Protein AF-0000000076863601 (afdb_homodimer)

Foldseek 3Di:
DPPLLAQAEDPVLLVLLCCCPVVVFFFKWKWDQPPVLRHIDTDDTHGNPDDLVNVLVSADQAAKMKMKGKDWDWDQDPVGTDIDIAIEIETEAAPNHDPVRVVSCVRRVVVSVVSNPRHDYYAYDHDSVRRDPVNVVVVVD/DPPLLAQAEDPVLLVLLCCCPVVVFFFKWKWDQDPVLRHIDTDDTHGNPDDLVNVLVSADQAAKMKMKGKDWDWDQDPVGTDIDIAIEIETEAAPNHDPVRVVSCVRRVVVSVVSNPRHDYYAYDHDSVRRDPVNVVVVVD

Structure (mmCIF, N/CA/C/O backbone):
data_AF-0000000076863601-model_v1
#
loop_
_entity.id
_entity.type
_entity.pdbx_description
1 polymer 'ADF-H domain-containing protein'
#
loop_
_atom_site.group_PDB
_atom_site.id
_atom_site.type_symbol
_atom_site.label_atom_id
_atom_site.label_alt_id
_atom_site.label_comp_id
_atom_site.label_asym_id
_atom_site.label_entity_id
_atom_site.label_seq_id
_atom_site.pdbx_PDB_ins_code
_atom_site.Cartn_x
_atom_site.Cartn_y
_atom_site.Cartn_z
_atom_site.occupancy
_atom_site.B_iso_or_equiv
_atom_site.auth_seq_id
_atom_site.auth_comp_id
_atom_site.auth_asym_id
_atom_site.auth_atom_id
_atom_site.pdbx_PDB_model_num
ATOM 1 N N . ALA A 1 1 ? 15.211 19.672 -13.047 1 25.16 1 ALA A N 1
ATOM 2 C CA . ALA A 1 1 ? 14.508 18.406 -13.281 1 25.16 1 ALA A CA 1
ATOM 3 C C . ALA A 1 1 ? 14.453 17.562 -12.016 1 25.16 1 ALA A C 1
ATOM 5 O O . ALA A 1 1 ? 15.492 17.281 -11.406 1 25.16 1 ALA A O 1
ATOM 6 N N . ASN A 1 2 ? 13.656 17.734 -10.953 1 30.66 2 ASN A N 1
ATOM 7 C CA . ASN A 1 2 ? 13.508 17.125 -9.633 1 30.66 2 ASN A CA 1
ATOM 8 C C . ASN A 1 2 ? 13.672 15.609 -9.68 1 30.66 2 ASN 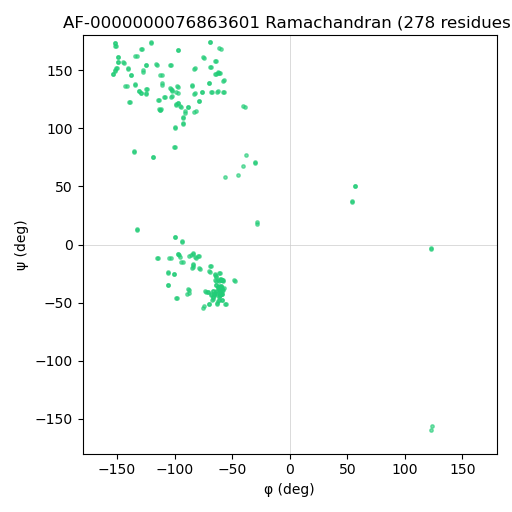A C 1
ATOM 10 O O . ASN A 1 2 ? 12.836 14.914 -10.266 1 30.66 2 ASN A O 1
ATOM 14 N N . SER A 1 3 ? 14.797 15.148 -9.961 1 35.97 3 SER A N 1
ATOM 15 C CA . SER A 1 3 ? 15.203 13.766 -10.219 1 35.97 3 SER A CA 1
ATOM 16 C C . SER A 1 3 ? 14.609 12.812 -9.188 1 35.97 3 SER A C 1
ATOM 18 O O . SER A 1 3 ? 14.891 12.922 -7.996 1 35.97 3 SER A O 1
ATOM 20 N N . VAL A 1 4 ? 13.469 12.68 -9.016 1 41.81 4 VAL A N 1
ATOM 21 C CA . VAL A 1 4 ? 12.898 11.648 -8.156 1 41.81 4 VAL A CA 1
ATOM 22 C C . VAL A 1 4 ? 13.805 10.414 -8.156 1 41.81 4 VAL A C 1
ATOM 24 O O . VAL A 1 4 ? 14.062 9.836 -9.219 1 41.81 4 VAL A O 1
ATOM 27 N N . SER A 1 5 ? 14.914 10.438 -7.59 1 51.5 5 SER A N 1
ATOM 28 C CA . SER A 1 5 ? 15.859 9.344 -7.355 1 51.5 5 SER A CA 1
ATOM 29 C C . SER A 1 5 ? 15.141 8.008 -7.246 1 51.5 5 SER A C 1
ATOM 31 O O . SER A 1 5 ? 14.852 7.539 -6.141 1 51.5 5 SER A O 1
ATOM 33 N N . GLY A 1 6 ? 13.875 7.91 -7.758 1 64.62 6 GLY A N 1
ATOM 34 C CA . GLY A 1 6 ? 13.086 6.715 -7.531 1 64.62 6 GLY A CA 1
ATOM 35 C C . GLY A 1 6 ? 13.703 5.465 -8.125 1 64.62 6 GLY A C 1
ATOM 36 O O . GLY A 1 6 ? 14.539 5.547 -9.023 1 64.62 6 GLY A O 1
ATOM 37 N N . VAL A 1 7 ? 13.812 4.332 -7.406 1 83.69 7 VAL A N 1
ATOM 38 C CA . VAL A 1 7 ? 14.211 2.996 -7.832 1 83.69 7 VAL A CA 1
ATOM 39 C C . VAL A 1 7 ? 13.594 2.672 -9.188 1 83.69 7 VAL A C 1
ATOM 41 O O . VAL A 1 7 ? 12.383 2.846 -9.375 1 83.69 7 VAL A O 1
ATOM 44 N N . ALA A 1 8 ? 14.445 2.418 -10.203 1 92.06 8 ALA A N 1
ATOM 45 C CA . ALA A 1 8 ? 13.961 2.068 -11.539 1 92.06 8 ALA A CA 1
ATOM 46 C C . ALA A 1 8 ? 13.227 0.729 -11.523 1 92.06 8 ALA A C 1
ATOM 48 O O . ALA A 1 8 ? 13.43 -0.084 -10.617 1 92.06 8 ALA A O 1
ATOM 49 N N . VAL A 1 9 ? 12.414 0.546 -12.484 1 95.94 9 VAL A N 1
ATOM 50 C CA . VAL A 1 9 ? 11.703 -0.718 -12.672 1 95.94 9 VAL A CA 1
ATOM 51 C C . VAL A 1 9 ? 12.203 -1.407 -13.938 1 95.94 9 VAL A C 1
ATOM 53 O O . VAL A 1 9 ? 12.086 -0.859 -15.039 1 95.94 9 VAL A O 1
ATOM 56 N N . ASN A 1 10 ? 12.789 -2.527 -13.766 1 96.81 10 ASN A N 1
ATOM 57 C CA . ASN A 1 10 ? 13.25 -3.307 -14.906 1 96.81 10 ASN A CA 1
ATOM 58 C C . ASN A 1 10 ? 12.102 -3.623 -15.867 1 96.81 10 ASN A C 1
ATOM 60 O O . ASN A 1 10 ? 11 -3.963 -15.43 1 96.81 10 ASN A O 1
ATOM 64 N N . GLU A 1 11 ? 12.359 -3.584 -17.109 1 96.81 11 GLU A N 1
ATOM 65 C CA . GLU A 1 11 ? 11.336 -3.803 -18.125 1 96.81 11 GLU A CA 1
ATOM 66 C C . GLU A 1 11 ? 10.719 -5.191 -18 1 96.81 11 GLU A C 1
ATOM 68 O O . GLU A 1 11 ? 9.547 -5.387 -18.344 1 96.81 11 GLU A O 1
ATOM 73 N N . GLU A 1 12 ? 11.461 -6.148 -17.531 1 97.94 12 GLU A N 1
ATOM 74 C CA . GLU A 1 12 ? 10.969 -7.512 -17.375 1 97.94 12 GLU A CA 1
ATOM 75 C C . GLU A 1 12 ? 9.805 -7.57 -16.391 1 97.94 12 GLU A C 1
ATOM 77 O O . GLU A 1 12 ? 8.969 -8.469 -16.453 1 97.94 12 GLU A O 1
ATOM 82 N N . CYS A 1 13 ? 9.867 -6.652 -15.438 1 98.25 13 CYS A N 1
ATOM 83 C CA . CYS A 1 13 ? 8.773 -6.613 -14.469 1 98.25 13 CYS A CA 1
ATOM 84 C C . CYS A 1 13 ? 7.441 -6.336 -15.148 1 98.25 13 CYS A C 1
ATOM 86 O O . CYS A 1 13 ? 6.445 -7.004 -14.875 1 98.25 13 CYS A O 1
ATOM 88 N N . VAL A 1 14 ? 7.449 -5.398 -16.062 1 97.88 14 VAL A N 1
ATOM 89 C CA . VAL A 1 14 ? 6.242 -5 -16.781 1 97.88 14 VAL A CA 1
ATOM 90 C C . VAL A 1 14 ? 5.824 -6.109 -17.75 1 97.88 14 VAL A C 1
ATOM 92 O O . VAL A 1 14 ? 4.641 -6.434 -17.859 1 97.88 14 VAL A O 1
ATOM 95 N N . LYS A 1 15 ? 6.789 -6.652 -18.359 1 98 15 LYS A N 1
ATOM 96 C CA . LYS A 1 15 ? 6.512 -7.734 -19.297 1 98 15 LYS A CA 1
ATOM 97 C C . LYS A 1 15 ? 5.867 -8.922 -18.594 1 98 15 LYS A C 1
ATOM 99 O O . LYS A 1 15 ? 4.855 -9.453 -19.062 1 98 15 LYS A O 1
ATOM 104 N N . ALA A 1 16 ? 6.449 -9.32 -17.484 1 98.31 16 ALA A N 1
ATOM 105 C CA . ALA A 1 16 ? 5.914 -10.453 -16.734 1 98.31 16 ALA A CA 1
ATOM 106 C C . ALA A 1 16 ? 4.492 -10.172 -16.25 1 98.31 16 ALA A C 1
ATOM 108 O O . ALA A 1 16 ? 3.639 -11.062 -16.281 1 98.31 16 ALA A O 1
ATOM 109 N N . PHE A 1 17 ? 4.27 -8.992 -15.914 1 98.38 17 PHE A N 1
ATOM 110 C CA . PHE A 1 17 ? 2.936 -8.609 -15.469 1 98.38 17 PHE A CA 1
ATOM 111 C C . PHE A 1 17 ? 1.938 -8.672 -16.625 1 98.38 17 PHE A C 1
ATOM 113 O O . PHE A 1 17 ? 0.819 -9.164 -16.453 1 98.38 17 PHE A O 1
ATOM 120 N N . GLN A 1 18 ? 2.314 -8.219 -17.734 1 97.88 18 GLN A N 1
ATOM 121 C CA . GLN A 1 18 ? 1.437 -8.273 -18.906 1 97.88 18 GLN A CA 1
ATOM 122 C C . GLN A 1 18 ? 1.142 -9.719 -19.312 1 97.88 18 GLN A C 1
ATOM 124 O O . GLN A 1 18 ? 0.016 -10.047 -19.688 1 97.88 18 GLN A O 1
ATOM 129 N N . GLU A 1 19 ? 2.148 -10.516 -19.219 1 97.88 19 GLU A N 1
ATOM 130 C CA . GLU A 1 19 ? 1.955 -11.93 -19.516 1 97.88 19 GLU A CA 1
ATOM 131 C C . GLU A 1 19 ? 0.953 -12.562 -18.547 1 97.88 19 GLU A C 1
ATOM 133 O O . GLU A 1 19 ? 0.168 -13.43 -18.938 1 97.88 19 GLU A O 1
ATOM 138 N N . LEU A 1 20 ? 0.971 -12.148 -17.312 1 97.88 20 LEU A N 1
ATOM 139 C CA . LEU A 1 20 ? 0.008 -12.617 -16.328 1 97.88 20 LEU A CA 1
ATOM 140 C C . LEU A 1 20 ? -1.385 -12.07 -16.625 1 97.88 20 LEU A C 1
ATOM 142 O O . LEU A 1 20 ? -2.355 -12.828 -16.672 1 97.88 20 LEU A O 1
ATOM 146 N N . ARG A 1 21 ? -1.501 -10.828 -16.797 1 95.62 21 ARG A N 1
ATOM 147 C CA . ARG A 1 21 ? -2.77 -10.117 -16.891 1 95.62 21 ARG A CA 1
ATOM 148 C C . ARG A 1 21 ? -3.432 -10.375 -18.25 1 95.62 21 ARG A C 1
ATOM 150 O O . ARG A 1 21 ? -4.594 -10.773 -18.312 1 95.62 21 ARG A O 1
ATOM 157 N N . ALA A 1 22 ? -2.705 -10.141 -19.375 1 93.31 22 ALA A N 1
ATOM 158 C CA . ALA A 1 22 ? -3.283 -10.164 -20.703 1 93.31 22 ALA A CA 1
ATOM 159 C C . ALA A 1 22 ? -3.238 -11.57 -21.297 1 93.31 22 ALA A C 1
ATOM 161 O O . ALA A 1 22 ? -4.227 -12.047 -21.859 1 93.31 22 ALA A O 1
ATOM 162 N N . ASP A 1 23 ? -2.092 -12.234 -21.094 1 94.5 23 ASP A N 1
ATOM 163 C CA . ASP A 1 23 ? -1.893 -13.516 -21.75 1 94.5 23 ASP A CA 1
ATOM 164 C C . ASP A 1 23 ? -2.324 -14.672 -20.859 1 94.5 23 ASP A C 1
ATOM 166 O O . ASP A 1 23 ? -2.408 -15.82 -21.297 1 94.5 23 ASP A O 1
ATOM 170 N N . ARG A 1 24 ? -2.492 -14.414 -19.656 1 94.69 24 ARG A N 1
ATOM 171 C CA . ARG A 1 24 ? -2.875 -15.438 -18.688 1 94.69 24 ARG A CA 1
ATOM 172 C C . ARG A 1 24 ? -1.883 -16.594 -18.688 1 94.69 24 ARG A C 1
ATOM 174 O O . ARG A 1 24 ? -2.279 -17.75 -18.766 1 94.69 24 ARG A O 1
ATOM 181 N N . LYS A 1 25 ? -0.62 -16.188 -18.578 1 96.25 25 LYS A N 1
ATOM 182 C CA . LYS A 1 25 ? 0.453 -17.188 -18.641 1 96.25 25 LYS A CA 1
ATOM 183 C C . LYS A 1 25 ? 0.958 -17.531 -17.234 1 96.25 25 LYS A C 1
ATOM 185 O O . LYS A 1 25 ? 1.576 -18.578 -17.047 1 96.25 25 LYS A O 1
ATOM 190 N N . HIS A 1 26 ? 0.799 -16.656 -16.359 1 98 26 HIS A N 1
ATOM 191 C CA . HIS A 1 26 ? 1.348 -16.812 -15.008 1 98 26 HIS A CA 1
ATOM 192 C C . HIS A 1 26 ? 0.272 -16.609 -13.945 1 98 26 HIS A C 1
ATOM 194 O O . HIS A 1 26 ? -0.68 -15.852 -14.156 1 98 26 HIS A O 1
ATOM 200 N N . ARG A 1 27 ? 0.437 -17.297 -12.867 1 98.12 27 ARG A N 1
ATOM 201 C CA . ARG A 1 27 ? -0.466 -17.141 -11.727 1 98.12 27 ARG A CA 1
ATOM 202 C C . ARG A 1 27 ? -0.002 -16.016 -10.812 1 98.12 27 ARG A C 1
ATOM 204 O O . ARG A 1 27 ? -0.823 -15.289 -10.242 1 98.12 27 ARG A O 1
ATOM 211 N N . PHE A 1 28 ? 1.272 -15.945 -10.656 1 98.75 28 PHE A N 1
ATOM 212 C CA . PHE A 1 28 ? 1.823 -14.867 -9.836 1 98.75 28 PHE A CA 1
ATOM 213 C C . PHE A 1 28 ? 3.209 -14.469 -10.328 1 98.75 28 PHE A C 1
ATOM 215 O O . PHE A 1 28 ? 3.842 -15.203 -11.086 1 98.75 28 PHE A O 1
ATOM 222 N N . VAL A 1 29 ? 3.604 -13.297 -10.016 1 98.81 29 VAL A N 1
ATOM 223 C CA . VAL A 1 29 ? 4.961 -12.789 -10.203 1 98.81 29 VAL A CA 1
ATOM 224 C C . VAL A 1 29 ? 5.461 -12.18 -8.891 1 98.81 29 VAL A C 1
ATOM 226 O O . VAL A 1 29 ? 4.754 -11.398 -8.25 1 98.81 29 VAL A O 1
ATOM 229 N N . VAL A 1 30 ? 6.625 -12.57 -8.492 1 98.81 30 VAL A N 1
ATOM 230 C CA . VAL A 1 30 ? 7.289 -11.984 -7.34 1 98.81 30 VAL A CA 1
ATOM 231 C C . VAL A 1 30 ? 8.391 -11.031 -7.805 1 98.81 30 VAL A C 1
ATOM 233 O O . VAL A 1 30 ? 9.141 -11.352 -8.734 1 98.81 30 VAL A O 1
ATOM 236 N N . TYR A 1 31 ? 8.422 -9.875 -7.195 1 98.69 31 TYR A N 1
ATOM 237 C CA . TYR A 1 31 ? 9.445 -8.883 -7.5 1 98.69 31 TYR A CA 1
ATOM 238 C C . TYR A 1 31 ? 10.336 -8.625 -6.293 1 98.69 31 TYR A C 1
ATOM 240 O O . TYR A 1 31 ? 9.906 -8.773 -5.148 1 98.69 31 TYR A O 1
ATOM 248 N N . LYS A 1 32 ? 11.57 -8.164 -6.574 1 98.19 32 LYS A N 1
ATOM 249 C CA . LYS A 1 32 ? 12.508 -7.785 -5.523 1 98.19 32 LYS A CA 1
ATOM 250 C C . LYS A 1 32 ? 13.43 -6.66 -5.984 1 98.19 32 LYS A C 1
ATOM 252 O O . LYS A 1 32 ? 13.508 -6.367 -7.18 1 98.19 32 LYS A O 1
ATOM 257 N N . MET A 1 33 ? 14 -6.051 -4.996 1 96.38 33 MET A N 1
ATOM 258 C CA . MET A 1 33 ? 15.102 -5.145 -5.305 1 96.38 33 MET A CA 1
ATOM 259 C C . MET A 1 33 ? 16.328 -5.922 -5.758 1 96.38 33 MET A C 1
ATOM 261 O O . MET A 1 33 ? 16.656 -6.965 -5.188 1 96.38 33 MET A O 1
ATOM 265 N N . ASP A 1 34 ? 17 -5.379 -6.777 1 95.31 34 ASP A N 1
ATOM 266 C CA . ASP A 1 34 ? 18.234 -6.043 -7.18 1 95.31 34 ASP A CA 1
ATOM 267 C C . ASP A 1 34 ? 19.312 -5.887 -6.113 1 95.31 34 ASP A C 1
ATOM 269 O O . ASP A 1 34 ? 19.125 -5.156 -5.137 1 95.31 34 ASP A O 1
ATOM 273 N N . ASP A 1 35 ? 20.375 -6.488 -6.281 1 90.81 35 ASP A N 1
ATOM 274 C CA . ASP A 1 35 ? 21.406 -6.582 -5.254 1 90.81 35 ASP A CA 1
ATOM 275 C C . ASP A 1 35 ? 22 -5.207 -4.941 1 90.81 35 ASP A C 1
ATOM 277 O O . ASP A 1 35 ? 22.422 -4.945 -3.811 1 90.81 35 ASP A O 1
ATOM 281 N N . ASP A 1 36 ? 21.953 -4.281 -5.891 1 89.06 36 ASP A N 1
ATOM 282 C CA . ASP A 1 36 ? 22.547 -2.957 -5.699 1 89.06 36 ASP A CA 1
ATOM 283 C C . ASP A 1 36 ? 21.484 -1.933 -5.32 1 89.06 36 ASP A C 1
ATOM 285 O O . ASP A 1 36 ? 21.766 -0.735 -5.242 1 89.06 36 ASP A O 1
ATOM 289 N N . ALA A 1 37 ? 20.234 -2.475 -5.102 1 87.12 37 ALA A N 1
ATOM 290 C CA . ALA A 1 37 ? 19.109 -1.63 -4.711 1 87.12 37 ALA A CA 1
ATOM 291 C C . ALA A 1 37 ? 18.922 -0.484 -5.699 1 87.12 37 ALA A C 1
ATOM 293 O O . ALA A 1 37 ? 18.594 0.636 -5.301 1 87.12 37 ALA A O 1
ATOM 294 N N . GLN A 1 38 ? 19.141 -0.763 -6.953 1 89.81 38 GLN A N 1
ATOM 295 C CA . GLN A 1 38 ? 19.016 0.266 -7.98 1 89.81 38 GLN A CA 1
ATOM 296 C C . GLN A 1 38 ? 17.75 0.084 -8.797 1 89.81 38 GLN A C 1
ATOM 298 O O . GLN A 1 38 ? 17.234 1.042 -9.383 1 89.81 38 GLN A O 1
ATOM 303 N N . GLN A 1 39 ? 17.312 -1.136 -8.797 1 95.62 39 GLN A N 1
ATOM 304 C CA . GLN A 1 39 ? 16.141 -1.397 -9.617 1 95.62 39 GLN A CA 1
ATOM 305 C C . GLN A 1 39 ? 15.305 -2.535 -9.039 1 95.62 39 GLN A C 1
ATOM 307 O O . GLN A 1 39 ? 15.836 -3.432 -8.383 1 95.62 39 GLN A O 1
ATOM 312 N N . VAL A 1 40 ? 13.992 -2.49 -9.32 1 97.5 40 VAL A N 1
ATOM 313 C CA . VAL A 1 40 ? 13.102 -3.617 -9.062 1 97.5 40 VAL A CA 1
ATOM 314 C C . VAL A 1 40 ? 13.195 -4.621 -10.211 1 97.5 40 VAL A C 1
ATOM 316 O O . VAL A 1 40 ? 13.109 -4.246 -11.383 1 97.5 40 VAL A O 1
ATOM 319 N N . VAL A 1 41 ? 13.383 -5.871 -9.875 1 98.25 41 VAL A N 1
ATOM 320 C CA . VAL A 1 41 ? 13.508 -6.93 -10.867 1 98.25 41 VAL A CA 1
ATOM 321 C C . VAL A 1 41 ? 12.555 -8.07 -10.531 1 98.25 41 VAL A C 1
ATOM 323 O O . VAL A 1 41 ? 12.008 -8.125 -9.43 1 98.25 41 VAL A O 1
ATOM 326 N N . VAL A 1 42 ? 12.391 -9 -11.516 1 98.62 42 VAL A N 1
ATOM 327 C CA . VAL A 1 42 ? 11.594 -10.195 -11.273 1 98.62 42 VAL A CA 1
ATOM 328 C C . VAL A 1 42 ? 12.391 -11.18 -10.422 1 98.62 42 VAL A C 1
ATOM 330 O O . VAL A 1 42 ? 13.562 -11.438 -10.688 1 98.62 42 VAL A O 1
ATOM 333 N N . ASP A 1 43 ? 11.797 -11.664 -9.422 1 98.56 43 ASP A N 1
ATOM 334 C CA . ASP A 1 43 ? 12.422 -12.656 -8.547 1 98.56 43 ASP A CA 1
ATOM 335 C C . ASP A 1 43 ? 11.969 -14.07 -8.914 1 98.56 43 ASP A C 1
ATOM 337 O O . ASP A 1 43 ? 12.789 -14.984 -8.984 1 98.56 43 ASP A O 1
ATOM 341 N N . LYS A 1 44 ? 10.641 -14.203 -9.109 1 98.5 44 LYS A N 1
ATOM 342 C CA . LYS A 1 44 ? 10.047 -15.508 -9.406 1 98.5 44 LYS A CA 1
ATOM 343 C C . LYS A 1 44 ? 8.75 -15.344 -10.203 1 98.5 44 LYS A C 1
ATOM 345 O O . LYS A 1 44 ? 8.016 -14.375 -10.008 1 98.5 44 LYS A O 1
ATOM 350 N N . VAL A 1 45 ? 8.484 -16.25 -11.039 1 98.62 45 VAL A N 1
ATOM 351 C CA . VAL A 1 45 ? 7.227 -16.312 -11.781 1 98.62 45 VAL A CA 1
ATOM 352 C C . VAL A 1 45 ? 6.559 -17.672 -11.562 1 98.62 45 VAL A C 1
ATOM 354 O O . VAL A 1 45 ? 7.215 -18.719 -11.648 1 98.62 45 VAL A O 1
ATOM 357 N N . GLY A 1 46 ? 5.344 -17.656 -11.219 1 98.44 46 GLY A N 1
ATOM 358 C CA . GLY A 1 46 ? 4.578 -18.891 -11.07 1 98.44 46 GLY A CA 1
ATOM 359 C C . GLY A 1 46 ? 3.752 -19.219 -12.297 1 98.44 46 GLY A C 1
ATOM 360 O O . GLY A 1 46 ? 3.027 -18.375 -12.82 1 98.44 46 GLY A O 1
ATOM 361 N N . ALA A 1 47 ? 3.877 -20.438 -12.75 1 96.69 47 ALA A N 1
ATOM 362 C CA . ALA A 1 47 ? 3.059 -20.906 -13.867 1 96.69 47 ALA A CA 1
ATOM 363 C C . ALA A 1 47 ? 1.573 -20.828 -13.531 1 96.69 47 ALA A C 1
ATOM 365 O O . ALA A 1 47 ? 1.206 -20.594 -12.375 1 96.69 47 ALA A O 1
ATOM 366 N N . LEU A 1 48 ? 0.742 -20.984 -14.484 1 95.12 48 LEU A N 1
ATOM 367 C CA . LEU A 1 48 ? -0.701 -20.844 -14.32 1 95.12 48 LEU A CA 1
ATOM 368 C C . LEU A 1 48 ? -1.228 -21.844 -13.297 1 95.12 48 LEU A C 1
ATOM 370 O O . LEU A 1 48 ? -2.199 -21.562 -12.586 1 95.12 48 LEU A O 1
ATOM 374 N N . ASP A 1 49 ? -0.591 -22.953 -13.195 1 95.75 49 ASP A N 1
ATOM 375 C CA . ASP A 1 49 ? -1.069 -24 -12.297 1 95.75 49 ASP A CA 1
ATOM 376 C C . ASP A 1 49 ? -0.392 -23.906 -10.938 1 95.75 49 ASP A C 1
ATOM 378 O O . ASP A 1 49 ? -0.61 -24.75 -10.07 1 95.75 49 ASP A O 1
ATOM 382 N N . ALA A 1 50 ? 0.46 -22.891 -10.766 1 97 50 ALA A N 1
ATOM 383 C CA 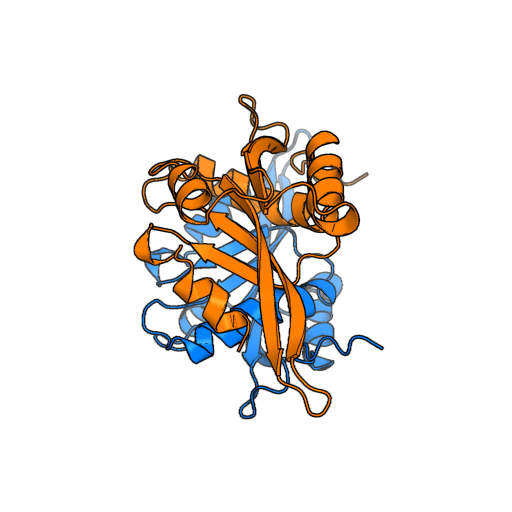. ALA A 1 50 ? 1.061 -22.688 -9.453 1 97 50 ALA A CA 1
ATOM 384 C C . ALA A 1 50 ? -0.007 -22.391 -8.398 1 97 50 ALA A C 1
ATOM 386 O O . ALA A 1 50 ? -1.048 -21.797 -8.711 1 97 50 ALA A O 1
ATOM 387 N N . THR A 1 51 ? 0.241 -22.812 -7.176 1 96.62 51 THR A N 1
ATOM 388 C CA . THR A 1 51 ? -0.706 -22.641 -6.078 1 96.62 51 THR A CA 1
ATOM 389 C C . THR A 1 51 ? -0.353 -21.406 -5.246 1 96.62 51 THR A C 1
ATOM 391 O O . THR A 1 51 ? 0.725 -20.828 -5.406 1 96.62 51 THR A O 1
ATOM 394 N N . PHE A 1 52 ? -1.256 -21.016 -4.406 1 97.38 52 PHE A N 1
ATOM 395 C CA . PHE A 1 52 ? -0.977 -19.922 -3.494 1 97.38 52 PHE A CA 1
ATOM 396 C C . PHE A 1 52 ? 0.138 -20.297 -2.523 1 97.38 52 PHE A C 1
ATOM 398 O O . PHE A 1 52 ? 0.922 -19.438 -2.111 1 97.38 52 PHE A O 1
ATOM 405 N N . ASP A 1 53 ? 0.13 -21.578 -2.172 1 96.81 53 ASP A N 1
ATOM 406 C CA . ASP A 1 53 ? 1.204 -22.062 -1.309 1 96.81 53 ASP A CA 1
ATOM 407 C C . ASP A 1 53 ? 2.57 -21.828 -1.949 1 96.81 53 ASP A C 1
ATOM 409 O O . ASP A 1 53 ? 3.551 -21.562 -1.252 1 96.81 53 ASP A O 1
ATOM 413 N N . ASP A 1 54 ? 2.646 -22.016 -3.221 1 97.75 54 ASP A N 1
ATOM 414 C CA . ASP A 1 54 ? 3.891 -21.734 -3.934 1 97.75 54 ASP A CA 1
ATOM 415 C C . ASP A 1 54 ? 4.301 -20.281 -3.775 1 97.75 54 ASP A C 1
ATOM 417 O O . ASP A 1 54 ? 5.484 -19.984 -3.592 1 97.75 54 ASP A O 1
ATOM 421 N N . LEU A 1 55 ? 3.359 -19.391 -3.869 1 98.12 55 LEU A N 1
ATOM 422 C CA . LEU A 1 55 ? 3.619 -17.969 -3.672 1 98.12 55 LEU A CA 1
ATOM 423 C C . LEU A 1 55 ? 4.09 -17.688 -2.248 1 98.12 55 LEU A C 1
ATOM 425 O O . LEU A 1 55 ? 5.109 -17.031 -2.045 1 98.12 55 LEU A O 1
ATOM 429 N N . ALA A 1 56 ? 3.303 -18.234 -1.323 1 97 56 ALA A N 1
ATOM 430 C CA . ALA A 1 56 ? 3.629 -18 0.083 1 97 56 ALA A CA 1
ATOM 431 C C . ALA A 1 56 ? 5.035 -18.5 0.408 1 97 56 ALA A C 1
ATOM 433 O O . ALA A 1 56 ? 5.766 -17.859 1.164 1 97 56 ALA A O 1
ATOM 434 N N . ALA A 1 57 ? 5.379 -19.562 -0.175 1 96.5 57 ALA A N 1
ATOM 435 C CA . ALA A 1 57 ? 6.688 -20.172 0.056 1 96.5 57 ALA A CA 1
ATOM 436 C C . ALA A 1 57 ? 7.797 -19.328 -0.558 1 96.5 57 ALA A C 1
ATOM 438 O O . ALA A 1 57 ? 8.969 -19.453 -0.186 1 96.5 57 ALA A O 1
ATOM 439 N N . ALA A 1 58 ? 7.445 -18.531 -1.535 1 97.44 58 ALA A N 1
ATOM 440 C CA . ALA A 1 58 ? 8.43 -17.719 -2.229 1 97.44 58 ALA A CA 1
ATOM 441 C C . ALA A 1 58 ? 8.766 -16.469 -1.418 1 97.44 58 ALA A C 1
ATOM 443 O O . ALA A 1 58 ? 9.727 -15.758 -1.726 1 97.44 58 ALA A O 1
ATOM 444 N N . MET A 1 59 ? 8.023 -16.188 -0.352 1 97.81 59 MET A N 1
ATOM 445 C CA . MET A 1 59 ? 8.227 -14.984 0.458 1 97.81 59 MET A CA 1
ATOM 446 C C . MET A 1 59 ? 9.25 -15.25 1.562 1 97.81 59 MET A C 1
ATOM 448 O O . MET A 1 59 ? 9.023 -16.078 2.439 1 97.81 59 MET A O 1
ATOM 452 N N . PRO A 1 60 ? 10.328 -14.555 1.547 1 97.5 60 PRO A N 1
ATOM 453 C CA . PRO A 1 60 ? 11.336 -14.75 2.594 1 97.5 60 PRO A CA 1
ATOM 454 C C . PRO A 1 60 ? 10.859 -14.266 3.963 1 97.5 60 PRO A C 1
ATOM 456 O O . PRO A 1 60 ? 10.117 -13.281 4.051 1 97.5 60 PRO A O 1
ATOM 459 N N . ALA A 1 61 ? 11.336 -14.805 4.988 1 95.19 61 ALA A N 1
ATOM 460 C CA . ALA A 1 61 ? 10.922 -14.477 6.348 1 95.19 61 ALA A CA 1
ATOM 461 C C . ALA A 1 61 ? 11.562 -13.172 6.816 1 95.19 61 ALA A C 1
ATOM 463 O O . ALA A 1 61 ? 11.086 -12.547 7.762 1 95.19 61 ALA A O 1
ATOM 464 N N . ASP A 1 62 ? 12.641 -12.781 6.191 1 96 62 ASP A N 1
ATOM 465 C CA . ASP A 1 62 ? 13.391 -11.656 6.746 1 96 62 ASP A CA 1
ATOM 466 C C . ASP A 1 62 ? 13.727 -10.641 5.66 1 96 62 ASP A C 1
ATOM 468 O O . ASP A 1 62 ? 14.609 -9.797 5.848 1 96 62 ASP A O 1
ATOM 472 N N . ASP A 1 63 ? 13.117 -10.758 4.508 1 97 63 ASP A N 1
ATOM 473 C CA . ASP A 1 63 ? 13.359 -9.844 3.398 1 97 63 ASP A CA 1
ATOM 474 C C . ASP A 1 63 ? 12.055 -9.461 2.699 1 97 63 ASP A C 1
ATOM 476 O O . ASP A 1 63 ? 11.172 -10.305 2.523 1 97 63 ASP A O 1
ATOM 480 N N . CYS A 1 64 ? 11.945 -8.281 2.225 1 97.12 64 CYS A N 1
ATOM 481 C CA . CYS A 1 64 ? 10.711 -7.801 1.622 1 97.12 64 CYS A CA 1
ATOM 482 C C . CYS A 1 64 ? 10.594 -8.25 0.171 1 97.12 64 CYS A C 1
ATOM 484 O O . CYS A 1 64 ? 11.602 -8.523 -0.48 1 97.12 64 CYS A O 1
ATOM 486 N N . ARG A 1 65 ? 9.445 -8.398 -0.28 1 98.31 65 ARG A N 1
ATOM 487 C CA . ARG A 1 65 ? 9.117 -8.688 -1.672 1 98.31 65 ARG A CA 1
ATOM 488 C C . ARG A 1 65 ? 7.82 -7.992 -2.082 1 98.31 65 ARG A C 1
ATOM 490 O O . ARG A 1 65 ? 7.047 -7.555 -1.229 1 98.31 65 ARG A O 1
ATOM 497 N N . TYR A 1 66 ? 7.688 -7.789 -3.324 1 98.12 66 TYR A N 1
ATOM 498 C CA . TYR A 1 66 ? 6.395 -7.527 -3.947 1 98.12 66 TYR A CA 1
ATOM 499 C C . TYR A 1 66 ? 5.887 -8.758 -4.688 1 98.12 66 TYR A C 1
ATOM 501 O O . TYR A 1 66 ? 6.68 -9.578 -5.16 1 98.12 66 TYR A O 1
ATOM 509 N N . ALA A 1 67 ? 4.586 -8.797 -4.801 1 98.56 67 ALA A N 1
ATOM 510 C CA . ALA A 1 67 ? 4.043 -9.836 -5.676 1 98.56 67 ALA A CA 1
ATOM 511 C C . ALA A 1 67 ? 2.703 -9.406 -6.27 1 98.56 67 ALA A C 1
ATOM 513 O O . ALA A 1 67 ? 1.994 -8.586 -5.688 1 98.56 67 ALA A O 1
ATOM 514 N N . VAL A 1 68 ? 2.457 -9.859 -7.398 1 98.44 68 VAL A N 1
ATOM 515 C CA . VAL A 1 68 ? 1.1 -9.836 -7.934 1 98.44 68 VAL A CA 1
ATOM 516 C C . VAL A 1 68 ? 0.554 -11.258 -8.023 1 98.44 68 VAL A C 1
ATOM 518 O O . VAL A 1 68 ? 1.31 -12.203 -8.25 1 98.44 68 VAL A O 1
ATOM 521 N N . TYR A 1 69 ? -0.709 -11.398 -7.805 1 98.38 69 TYR A N 1
ATOM 522 C CA . TYR A 1 69 ? -1.408 -12.68 -7.828 1 98.38 69 TYR A CA 1
ATOM 523 C C . TYR A 1 69 ? -2.764 -12.547 -8.516 1 98.38 69 TYR A C 1
ATOM 525 O O . TYR A 1 69 ? -3.58 -11.711 -8.133 1 98.38 69 TYR A O 1
ATOM 533 N N . ASP A 1 70 ? -2.965 -13.336 -9.555 1 97.5 70 ASP A N 1
ATOM 534 C CA . ASP A 1 70 ? -4.227 -13.359 -10.289 1 97.5 70 ASP A CA 1
ATOM 535 C C . ASP A 1 70 ? -5.156 -14.438 -9.742 1 97.5 70 ASP A C 1
ATOM 537 O O . ASP A 1 70 ? -4.953 -15.633 -9.992 1 97.5 70 ASP A O 1
ATOM 541 N N . LEU A 1 71 ? -6.113 -14.07 -9.016 1 96.5 71 LEU A N 1
ATOM 542 C CA . LEU A 1 71 ? -7.051 -15.016 -8.422 1 96.5 71 LEU A CA 1
ATOM 543 C C . LEU A 1 71 ? -8.289 -15.18 -9.297 1 96.5 71 LEU A C 1
ATOM 545 O O . LEU A 1 71 ? -9.031 -14.227 -9.516 1 96.5 71 LEU A O 1
ATOM 549 N N . ASP A 1 72 ? -8.484 -16.359 -9.75 1 94.12 72 ASP A N 1
ATOM 550 C CA . ASP A 1 72 ? -9.711 -16.719 -10.461 1 94.12 72 ASP A CA 1
ATOM 551 C C . ASP A 1 72 ? -10.82 -17.109 -9.492 1 94.12 72 ASP A C 1
ATOM 553 O O . ASP A 1 72 ? -10.57 -17.797 -8.5 1 94.12 72 ASP A O 1
ATOM 557 N N . PHE A 1 73 ? -11.953 -16.609 -9.805 1 92.81 73 PHE A N 1
ATOM 558 C CA . PHE A 1 73 ? -13.117 -17.016 -9.023 1 92.81 73 PHE A CA 1
ATOM 559 C C . PHE A 1 73 ? -14.383 -16.953 -9.867 1 92.81 73 PHE A C 1
ATOM 561 O O . PHE A 1 73 ? -14.328 -16.625 -11.055 1 92.81 73 PHE A O 1
ATOM 568 N N . VAL A 1 74 ? -15.453 -17.484 -9.281 1 89.69 74 VAL A N 1
ATOM 569 C CA . VAL A 1 74 ? -16.734 -17.516 -9.977 1 89.69 74 VAL A CA 1
ATOM 570 C C . VAL A 1 74 ? -17.734 -16.609 -9.25 1 89.69 74 VAL A C 1
ATOM 572 O O . VAL A 1 74 ? -17.875 -16.688 -8.031 1 89.69 74 VAL A O 1
ATOM 575 N N . SER A 1 75 ? -18.266 -15.703 -9.969 1 85.81 75 SER A N 1
ATOM 576 C CA . SER A 1 75 ? -19.328 -14.867 -9.422 1 85.81 75 SER A CA 1
ATOM 577 C C . SER A 1 75 ? -20.703 -15.32 -9.922 1 85.81 75 SER A C 1
ATOM 579 O O . SER A 1 75 ? -20.844 -15.695 -11.086 1 85.81 75 SER A O 1
ATOM 581 N N . GLU A 1 76 ? -21.609 -15.445 -8.969 1 82.25 76 GLU A N 1
ATOM 582 C CA . GLU A 1 76 ? -22.969 -15.797 -9.352 1 82.25 76 GLU A CA 1
ATOM 583 C C . GLU A 1 76 ? -23.812 -14.539 -9.594 1 82.25 76 GLU A C 1
ATOM 585 O O . GLU A 1 76 ? -23.859 -13.648 -8.742 1 82.25 76 GLU A O 1
ATOM 590 N N . ASP A 1 77 ? -24.172 -14.398 -10.734 1 75.69 77 ASP A N 1
ATOM 591 C CA . ASP A 1 77 ? -25.094 -13.305 -11.047 1 75.69 77 ASP A CA 1
ATOM 592 C C . ASP A 1 77 ? -26.391 -13.836 -11.641 1 75.69 77 ASP A C 1
ATOM 594 O O . ASP A 1 77 ? -26.625 -15.047 -11.656 1 75.69 77 ASP A O 1
ATOM 598 N N . SER A 1 78 ? -27.312 -12.961 -11.852 1 78.31 78 SER A N 1
ATOM 599 C CA . SER A 1 78 ? -28.625 -13.32 -12.383 1 78.31 78 SER A CA 1
ATOM 600 C C . SER A 1 78 ? -28.484 -14.227 -13.609 1 78.31 78 SER A C 1
ATOM 602 O O . SER A 1 78 ? -29.391 -15.008 -13.906 1 78.31 78 SER A O 1
ATOM 604 N N . ALA A 1 79 ? -27.469 -14.008 -14.242 1 73.75 79 ALA A N 1
ATOM 605 C CA . ALA A 1 79 ? -27.281 -14.727 -15.5 1 73.75 79 ALA A CA 1
ATOM 606 C C . ALA A 1 79 ? -26.609 -16.078 -15.266 1 73.75 79 ALA A C 1
ATOM 608 O O . ALA A 1 79 ? -26.469 -16.875 -16.203 1 73.75 79 ALA A O 1
ATOM 609 N N . GLY A 1 80 ? -26.141 -16.297 -14.07 1 84.56 80 GLY A N 1
ATOM 610 C CA . GLY A 1 80 ? -25.5 -17.547 -13.727 1 84.56 80 GLY A CA 1
ATOM 611 C C . GLY A 1 80 ? -24.094 -17.359 -13.188 1 84.56 80 GLY A C 1
ATOM 612 O O . GLY A 1 80 ? -23.75 -16.312 -12.648 1 84.56 80 GLY A O 1
ATOM 613 N N . GLU A 1 81 ? -23.312 -18.453 -13.352 1 86.31 81 GLU A N 1
ATOM 614 C CA . GLU A 1 81 ? -21.922 -18.453 -12.906 1 86.31 81 GLU A CA 1
ATOM 615 C C . GLU A 1 81 ? -21.016 -17.812 -13.953 1 86.31 81 GLU A C 1
ATOM 617 O O . GLU A 1 81 ? -20.984 -18.25 -15.109 1 86.31 81 GLU A O 1
ATOM 622 N N . THR A 1 82 ? -20.453 -16.734 -13.656 1 89.19 82 THR A N 1
ATOM 623 C CA . THR A 1 82 ? -19.547 -16.031 -14.562 1 89.19 82 THR A CA 1
ATOM 624 C C . THR A 1 82 ? -18.125 -16.031 -14.023 1 89.19 82 THR A C 1
ATOM 626 O O . THR A 1 82 ? -17.875 -15.633 -12.883 1 89.19 82 THR A O 1
ATOM 629 N N . PRO A 1 83 ? -17.172 -16.688 -14.758 1 90.31 83 PRO A N 1
ATOM 630 C CA . PRO A 1 83 ? -15.766 -16.625 -14.344 1 90.31 83 PRO A CA 1
ATOM 631 C C . PRO A 1 83 ? -15.242 -15.195 -14.258 1 90.31 83 PRO A C 1
ATOM 633 O O . PRO A 1 83 ? -15.484 -14.391 -15.164 1 90.31 83 PRO A O 1
ATOM 636 N N . ARG A 1 84 ? -14.562 -14.836 -13.117 1 91.81 84 ARG A N 1
ATOM 637 C CA . ARG A 1 84 ? -13.945 -13.531 -12.891 1 91.81 84 ARG A CA 1
ATOM 638 C C . ARG A 1 84 ? -12.539 -13.68 -12.328 1 91.81 84 ARG A C 1
ATOM 640 O O . ARG A 1 84 ? -12.141 -14.773 -11.914 1 91.81 84 ARG A O 1
ATOM 647 N N . SER A 1 85 ? -11.781 -12.656 -12.422 1 93.19 85 SER A N 1
ATOM 648 C CA . SER A 1 85 ? -10.461 -12.641 -11.805 1 93.19 85 SER A CA 1
ATOM 649 C C . SER A 1 85 ? -10.164 -11.281 -11.18 1 93.19 85 SER A C 1
ATOM 651 O O . SER A 1 85 ? -10.766 -10.273 -11.539 1 93.19 85 SER A O 1
ATOM 653 N N . LYS A 1 86 ? -9.359 -11.312 -10.172 1 94.25 86 LYS A N 1
ATOM 654 C CA . LYS A 1 86 ? -8.828 -10.117 -9.531 1 94.25 86 LYS A CA 1
ATOM 655 C C . LYS A 1 86 ? -7.312 -10.211 -9.359 1 94.25 86 LYS A C 1
ATOM 657 O O . LYS A 1 86 ? -6.793 -11.25 -8.938 1 94.25 86 LYS A O 1
ATOM 662 N N . ILE A 1 87 ? -6.672 -9.203 -9.727 1 96.38 87 ILE A N 1
ATOM 663 C CA . ILE A 1 87 ? -5.227 -9.16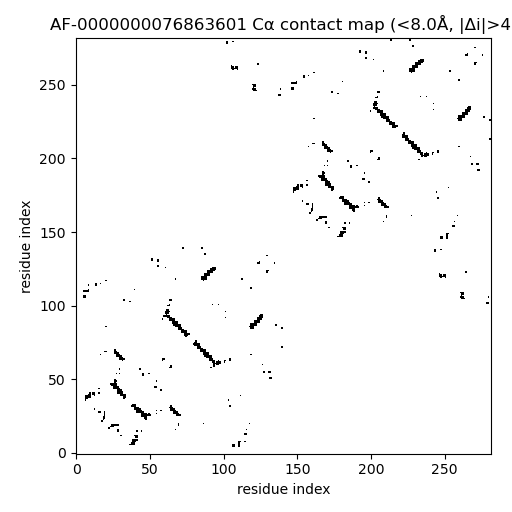4 -9.539 1 96.38 87 ILE A CA 1
ATOM 664 C C . ILE A 1 87 ? -4.898 -8.398 -8.258 1 96.38 87 ILE A C 1
ATOM 666 O O . ILE A 1 87 ? -5.293 -7.242 -8.094 1 96.38 87 ILE A O 1
ATOM 670 N N . PHE A 1 88 ? -4.23 -9.086 -7.395 1 97 88 PHE A N 1
ATOM 671 C CA . PHE A 1 88 ? -3.797 -8.531 -6.121 1 97 88 PHE A CA 1
ATOM 672 C C . PHE A 1 88 ? -2.352 -8.055 -6.203 1 97 88 PHE A C 1
ATOM 674 O O . PHE A 1 88 ? -1.508 -8.719 -6.812 1 97 88 PHE A O 1
ATOM 681 N N . PHE A 1 89 ? -2.096 -6.934 -5.688 1 97.31 89 PHE A N 1
ATOM 682 C CA . PHE A 1 89 ? -0.733 -6.5 -5.402 1 97.31 89 PHE A CA 1
ATOM 683 C C . PHE A 1 89 ? -0.391 -6.719 -3.934 1 97.31 89 PHE A C 1
ATOM 685 O O . PHE A 1 89 ? -1.012 -6.121 -3.049 1 97.31 89 PHE A O 1
ATOM 692 N N . ILE A 1 90 ? 0.588 -7.465 -3.656 1 97.12 90 ILE A N 1
ATOM 693 C CA . ILE A 1 90 ? 0.955 -7.879 -2.307 1 97.12 90 ILE A CA 1
ATOM 694 C C . ILE A 1 90 ? 2.244 -7.176 -1.885 1 97.12 90 ILE A C 1
ATOM 696 O O . ILE A 1 90 ? 3.252 -7.234 -2.592 1 97.12 90 ILE A O 1
ATOM 700 N N . HIS A 1 91 ? 2.152 -6.566 -0.768 1 95.81 91 HIS A N 1
ATOM 701 C CA . HIS A 1 91 ? 3.312 -6 -0.09 1 95.81 91 HIS A CA 1
ATOM 702 C C . HIS A 1 91 ? 3.805 -6.918 1.022 1 95.81 91 HIS A C 1
ATOM 704 O O . HIS A 1 91 ? 3.207 -6.977 2.1 1 95.81 91 HIS A O 1
ATOM 710 N N . TRP A 1 92 ? 4.848 -7.637 0.736 1 96.94 92 TRP A N 1
ATOM 711 C CA . TRP A 1 92 ? 5.441 -8.5 1.755 1 96.94 92 TRP A CA 1
ATOM 712 C C . TRP A 1 92 ? 6.562 -7.773 2.492 1 96.94 92 TRP A C 1
ATOM 714 O O . TRP A 1 92 ? 7.605 -7.469 1.905 1 96.94 92 TRP A O 1
ATOM 724 N N . SER A 1 93 ? 6.332 -7.457 3.66 1 94.5 93 SER A N 1
ATOM 725 C CA . SER A 1 93 ? 7.281 -6.746 4.508 1 94.5 93 SER A CA 1
ATOM 726 C C . SER A 1 93 ? 7.348 -7.359 5.902 1 94.5 93 SER A C 1
ATOM 728 O O . SER A 1 93 ? 6.75 -6.836 6.848 1 94.5 93 SER A O 1
ATOM 730 N N . PRO A 1 94 ? 8.062 -8.43 6.027 1 94.94 94 PRO A N 1
ATOM 731 C CA . PRO A 1 94 ? 8.094 -9.156 7.301 1 94.94 94 PRO A CA 1
ATOM 732 C C . PRO A 1 94 ? 8.633 -8.305 8.445 1 94.94 94 PRO A C 1
ATOM 734 O O . PRO A 1 94 ? 9.492 -7.441 8.234 1 94.94 94 PRO A O 1
ATOM 737 N N . GLU A 1 95 ? 8.117 -8.586 9.57 1 87.31 95 GLU A N 1
ATOM 738 C CA . GLU A 1 95 ? 8.508 -7.836 10.766 1 87.31 95 GLU A CA 1
ATOM 739 C C . GLU A 1 95 ? 10.008 -7.934 11.016 1 87.31 95 GLU A C 1
ATOM 741 O O . GLU A 1 95 ? 10.625 -6.992 11.516 1 87.31 95 GLU A O 1
ATOM 746 N N . SER A 1 96 ? 10.586 -9 10.648 1 93.19 96 SER A N 1
ATOM 747 C CA . SER A 1 96 ? 11.984 -9.281 10.938 1 93.19 96 SER A CA 1
ATOM 748 C C . SER A 1 96 ? 12.898 -8.633 9.898 1 93.19 96 SER A C 1
ATOM 750 O O . SER A 1 96 ? 14.125 -8.664 10.047 1 93.19 96 SER A O 1
ATOM 752 N N . ALA A 1 97 ? 12.289 -8.062 8.797 1 92.94 97 ALA A N 1
ATOM 753 C CA . ALA A 1 97 ? 13.117 -7.367 7.82 1 92.94 97 ALA A CA 1
ATOM 754 C C . ALA A 1 97 ? 13.789 -6.141 8.438 1 92.94 97 ALA A C 1
ATOM 756 O O . ALA A 1 97 ? 13.211 -5.484 9.305 1 92.94 97 ALA A O 1
ATOM 757 N N . ASP A 1 98 ? 14.961 -5.816 8.008 1 91.19 98 ASP A N 1
ATOM 758 C CA . ASP A 1 98 ? 15.656 -4.668 8.578 1 91.19 98 ASP A CA 1
ATOM 759 C C . ASP A 1 98 ? 15.062 -3.355 8.062 1 91.19 98 ASP A C 1
ATOM 761 O O . ASP A 1 98 ? 14.344 -3.342 7.062 1 91.19 98 ASP A O 1
ATOM 765 N N . ALA A 1 99 ? 15.336 -2.322 8.766 1 86.88 99 ALA A N 1
ATOM 766 C CA . ALA A 1 99 ? 14.734 -1.015 8.508 1 86.88 99 ALA A CA 1
ATOM 767 C C . ALA A 1 99 ? 15.078 -0.517 7.109 1 86.88 99 ALA A C 1
ATOM 769 O O . ALA A 1 99 ? 14.227 0.038 6.414 1 86.88 99 ALA A O 1
ATOM 770 N N . ARG A 1 100 ? 16.297 -0.688 6.746 1 88.75 100 ARG A N 1
ATOM 771 C CA . ARG A 1 100 ? 16.734 -0.216 5.438 1 88.75 100 ARG A CA 1
ATOM 772 C C . ARG A 1 100 ? 15.969 -0.917 4.316 1 88.75 100 ARG A C 1
ATOM 774 O O . ARG A 1 100 ? 15.547 -0.276 3.354 1 88.75 100 ARG A O 1
ATOM 781 N N . ASN A 1 101 ? 15.844 -2.189 4.469 1 92.12 101 ASN A N 1
ATOM 782 C CA . ASN A 1 101 ? 15.07 -2.975 3.514 1 92.12 101 ASN A CA 1
ATOM 783 C C . ASN A 1 101 ? 13.625 -2.488 3.428 1 92.12 101 ASN A C 1
ATOM 785 O O . ASN A 1 101 ? 13.117 -2.227 2.336 1 92.12 101 ASN A O 1
ATOM 789 N N . LYS A 1 102 ? 13.047 -2.314 4.512 1 91 102 LYS A N 1
ATOM 790 C CA . LYS A 1 102 ? 11.664 -1.85 4.57 1 91 102 LYS A CA 1
ATOM 791 C C . LYS A 1 102 ? 11.523 -0.462 3.949 1 91 102 LYS A C 1
ATOM 793 O O . LYS A 1 102 ? 10.578 -0.203 3.203 1 91 102 LYS A O 1
ATOM 798 N N . MET A 1 103 ? 12.508 0.34 4.16 1 89.62 103 MET A N 1
ATOM 799 C CA . MET A 1 103 ? 12.492 1.697 3.619 1 89.62 103 MET A CA 1
ATOM 800 C C . MET A 1 103 ? 12.562 1.678 2.096 1 89.62 103 MET A C 1
ATOM 802 O O . MET A 1 103 ? 11.812 2.387 1.427 1 89.62 103 MET A O 1
ATOM 806 N N . LEU A 1 104 ? 13.398 0.901 1.619 1 90 104 LEU A N 1
ATOM 807 C CA . LEU A 1 104 ? 13.586 0.804 0.175 1 90 104 LEU A CA 1
ATOM 808 C C . LEU A 1 104 ? 12.297 0.356 -0.507 1 90 104 LEU A C 1
ATOM 810 O O . LEU A 1 104 ? 11.891 0.929 -1.522 1 90 104 LEU A O 1
ATOM 814 N N . TYR A 1 105 ? 11.672 -0.566 0.062 1 94.25 105 TYR A N 1
ATOM 815 C CA . TYR A 1 105 ? 10.453 -1.099 -0.545 1 94.25 105 TYR A CA 1
ATOM 816 C C . TYR A 1 105 ? 9.297 -0.117 -0.402 1 94.25 105 TYR A C 1
ATOM 818 O O . TYR A 1 105 ? 8.492 0.041 -1.322 1 94.25 105 TYR A O 1
ATOM 826 N N . ALA A 1 106 ? 9.219 0.491 0.718 1 90.12 106 ALA A N 1
ATOM 827 C CA . ALA A 1 106 ? 8.188 1.51 0.91 1 90.12 106 ALA A CA 1
ATOM 828 C C . ALA A 1 106 ? 8.344 2.646 -0.095 1 90.12 106 ALA A C 1
ATOM 830 O O . ALA A 1 106 ? 7.359 3.145 -0.644 1 90.12 106 ALA A O 1
ATOM 831 N N . SER A 1 107 ? 9.484 3.023 -0.451 1 88.5 107 SER A N 1
ATOM 832 C CA . SER A 1 107 ? 9.773 4.164 -1.314 1 88.5 107 SER A CA 1
ATOM 833 C C . SER A 1 107 ? 9.664 3.783 -2.787 1 88.5 107 SER A C 1
ATOM 835 O O . SER A 1 107 ? 9.562 4.652 -3.654 1 88.5 107 SER A O 1
ATOM 837 N N . SER A 1 108 ? 9.695 2.549 -3.064 1 91.62 108 SER A N 1
ATOM 838 C CA . SER A 1 108 ? 9.711 2.088 -4.449 1 91.62 108 SER A CA 1
ATOM 839 C C . SER A 1 108 ? 8.352 1.566 -4.879 1 91.62 108 SER A C 1
ATOM 841 O O . SER A 1 108 ? 8.117 1.329 -6.066 1 91.62 108 SER A O 1
ATOM 843 N N . THR A 1 109 ? 7.5 1.394 -3.971 1 92.38 109 THR A N 1
ATOM 844 C CA . THR A 1 109 ? 6.191 0.794 -4.203 1 92.38 109 THR A CA 1
ATOM 845 C C . THR A 1 109 ? 5.434 1.559 -5.281 1 92.38 109 THR A C 1
ATOM 847 O O . THR A 1 109 ? 4.965 0.966 -6.258 1 92.38 109 THR A O 1
ATOM 850 N N . GLU A 1 110 ? 5.309 2.873 -5.203 1 88.56 110 GLU A N 1
ATOM 851 C CA . GLU A 1 110 ? 4.508 3.688 -6.113 1 88.56 110 GLU A CA 1
ATOM 852 C C . GLU A 1 110 ? 5.062 3.635 -7.531 1 88.56 110 GLU A C 1
ATOM 854 O O . GLU A 1 110 ? 4.301 3.541 -8.5 1 88.56 110 GLU A O 1
ATOM 859 N N . GLY A 1 111 ? 6.422 3.729 -7.645 1 90.31 111 GLY A N 1
ATOM 860 C CA . GLY A 1 111 ? 7.039 3.625 -8.961 1 90.31 111 GLY A CA 1
ATOM 861 C C . GLY A 1 111 ? 6.73 2.316 -9.664 1 90.31 111 GLY A C 1
ATOM 862 O O . GLY A 1 111 ? 6.449 2.303 -10.859 1 90.31 111 GLY A O 1
ATOM 863 N N . LEU A 1 112 ? 6.77 1.237 -8.945 1 94.56 112 LEU A N 1
ATOM 864 C CA . LEU A 1 112 ? 6.445 -0.067 -9.516 1 94.56 112 LEU A CA 1
ATOM 865 C C . LEU A 1 112 ? 4.973 -0.144 -9.891 1 94.56 112 LEU A C 1
ATOM 867 O O . LEU A 1 112 ? 4.633 -0.548 -11.008 1 94.56 112 LEU A O 1
ATOM 871 N N . LYS A 1 113 ? 4.109 0.258 -9 1 92.62 113 LYS A N 1
ATOM 872 C CA . LYS A 1 113 ? 2.668 0.151 -9.203 1 92.62 113 LYS A CA 1
ATOM 873 C C . LYS A 1 113 ? 2.227 0.949 -10.43 1 92.62 113 LYS A C 1
ATOM 875 O O . LYS A 1 113 ? 1.315 0.538 -11.148 1 92.62 113 LYS A O 1
ATOM 880 N N . LYS A 1 114 ? 2.777 2.051 -10.633 1 90.12 114 LYS A N 1
ATOM 881 C CA . LYS A 1 114 ? 2.443 2.887 -11.781 1 90.12 114 LYS A CA 1
ATOM 882 C C . LYS A 1 114 ? 2.695 2.145 -13.094 1 90.12 114 LYS A C 1
ATOM 884 O O . LYS A 1 114 ? 2.01 2.385 -14.094 1 90.12 114 LYS A O 1
ATOM 889 N N . GLU A 1 115 ? 3.645 1.29 -13.062 1 93.19 115 GLU A N 1
ATOM 890 C CA . GLU A 1 115 ? 3.988 0.533 -14.258 1 93.19 115 GLU A CA 1
ATOM 891 C C . GLU A 1 115 ? 3.092 -0.692 -14.414 1 93.19 115 GLU A C 1
ATOM 893 O O . GLU A 1 115 ? 3.035 -1.294 -15.492 1 93.19 115 GLU A O 1
ATOM 898 N N . LEU A 1 116 ? 2.49 -1.082 -13.352 1 95.06 116 LEU A N 1
ATOM 899 C CA . LEU A 1 116 ? 1.641 -2.268 -13.352 1 95.06 116 LEU A CA 1
ATOM 900 C C . LEU A 1 116 ? 0.168 -1.88 -13.43 1 95.06 116 LEU A C 1
ATOM 902 O O . LEU A 1 116 ? -0.555 -1.955 -12.438 1 95.06 116 LEU A O 1
ATOM 906 N N . ASP A 1 117 ? -0.227 -1.669 -14.578 1 90.38 117 ASP A N 1
ATOM 907 C CA . ASP A 1 117 ? -1.605 -1.248 -14.812 1 90.38 117 ASP A CA 1
ATOM 908 C C . ASP A 1 117 ? -2.561 -2.438 -14.75 1 90.38 117 ASP A C 1
ATOM 910 O O . ASP A 1 117 ? -2.391 -3.42 -15.469 1 90.38 117 ASP A O 1
ATOM 914 N N . GLY A 1 118 ? -3.525 -2.289 -13.867 1 91.5 118 GLY A N 1
ATOM 915 C CA . GLY A 1 1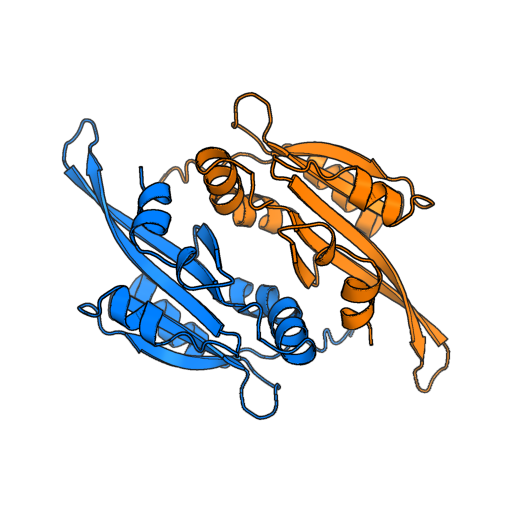18 ? -4.516 -3.354 -13.828 1 91.5 118 GLY A CA 1
ATOM 916 C C . GLY A 1 118 ? -4.641 -4.004 -12.461 1 91.5 118 GLY A C 1
ATOM 917 O O . GLY A 1 118 ? -5.48 -4.883 -12.266 1 91.5 118 GLY A O 1
ATOM 918 N N . VAL A 1 119 ? -3.83 -3.594 -11.516 1 94.12 119 VAL A N 1
ATOM 919 C CA . VAL A 1 119 ? -3.939 -4.086 -10.148 1 94.12 119 VAL A CA 1
ATOM 920 C C . VAL A 1 119 ? -5.227 -3.566 -9.508 1 94.12 119 VAL A C 1
ATOM 922 O O . VAL A 1 119 ? -5.543 -2.379 -9.609 1 94.12 119 VAL A O 1
ATOM 925 N N . GLN A 1 120 ? -5.961 -4.434 -8.906 1 90.75 120 GLN A N 1
ATOM 926 C CA . GLN A 1 120 ? -7.281 -4.055 -8.414 1 90.75 120 GLN A CA 1
ATOM 927 C C . GLN A 1 120 ? -7.277 -3.896 -6.895 1 90.75 120 GLN A C 1
ATOM 929 O O . GLN A 1 120 ? -7.961 -3.023 -6.355 1 90.75 120 GLN A O 1
ATOM 934 N N . ILE A 1 121 ? -6.473 -4.746 -6.188 1 93 121 ILE A N 1
ATOM 935 C CA . ILE A 1 121 ? -6.527 -4.758 -4.73 1 93 121 ILE A CA 1
ATOM 936 C C . ILE A 1 121 ? -5.109 -4.77 -4.16 1 93 121 ILE A C 1
ATOM 938 O O . ILE A 1 121 ? -4.254 -5.531 -4.625 1 93 121 ILE A O 1
ATOM 942 N N . ASP A 1 122 ? -4.891 -3.988 -3.131 1 92.12 122 ASP A N 1
ATOM 943 C CA . ASP A 1 122 ? -3.621 -3.957 -2.41 1 92.12 122 ASP A CA 1
ATOM 944 C C . ASP A 1 122 ? -3.717 -4.727 -1.094 1 92.12 122 ASP A C 1
ATOM 946 O O . ASP A 1 122 ? -4.625 -4.488 -0.296 1 92.12 122 ASP A O 1
ATOM 950 N N . VAL A 1 123 ? -2.754 -5.617 -0.969 1 92.31 123 VAL A N 1
ATOM 951 C CA . VAL A 1 123 ? -2.717 -6.398 0.262 1 92.31 123 VAL A CA 1
ATOM 952 C C . VAL A 1 123 ? -1.346 -6.258 0.92 1 92.31 123 VAL A C 1
ATOM 954 O O . VAL A 1 123 ? -0.316 -6.312 0.243 1 92.31 123 VAL A O 1
ATOM 957 N N . GLN A 1 124 ? -1.376 -6.031 2.158 1 90.06 124 GLN A N 1
ATOM 958 C CA . GLN A 1 124 ? -0.15 -5.984 2.947 1 90.06 124 GLN A CA 1
ATOM 959 C C . GLN A 1 124 ? -0.068 -7.168 3.908 1 90.06 124 GLN A C 1
ATOM 961 O O . GLN A 1 124 ? -1.07 -7.555 4.512 1 90.06 124 GLN A O 1
ATOM 966 N N . ALA A 1 125 ? 1.097 -7.699 3.994 1 92.31 125 ALA A N 1
ATOM 967 C CA . ALA A 1 125 ? 1.325 -8.812 4.91 1 92.31 125 ALA A CA 1
ATOM 968 C C . ALA A 1 125 ? 2.703 -8.719 5.559 1 92.31 125 ALA A C 1
ATOM 970 O O . ALA A 1 125 ? 3.691 -8.406 4.891 1 92.31 125 ALA A O 1
ATOM 971 N N . THR A 1 126 ? 2.748 -8.961 6.84 1 90.44 126 THR A N 1
ATOM 972 C CA . THR A 1 126 ? 4 -8.875 7.582 1 90.44 126 THR A CA 1
ATOM 973 C C . THR A 1 126 ? 4.398 -10.25 8.125 1 90.44 126 THR A C 1
ATOM 975 O O . THR A 1 126 ? 5.496 -10.414 8.656 1 90.44 126 THR A O 1
ATOM 978 N N . ASP A 1 127 ? 3.527 -11.219 8.078 1 91.12 127 ASP A N 1
ATOM 979 C CA . ASP A 1 127 ? 3.814 -12.602 8.445 1 91.12 127 ASP A CA 1
ATOM 980 C C . ASP A 1 127 ? 2.918 -13.57 7.68 1 91.12 127 ASP A C 1
ATOM 982 O O . ASP A 1 127 ? 1.99 -13.148 6.988 1 91.12 127 ASP A O 1
ATOM 986 N N . ALA A 1 128 ? 3.15 -14.812 7.8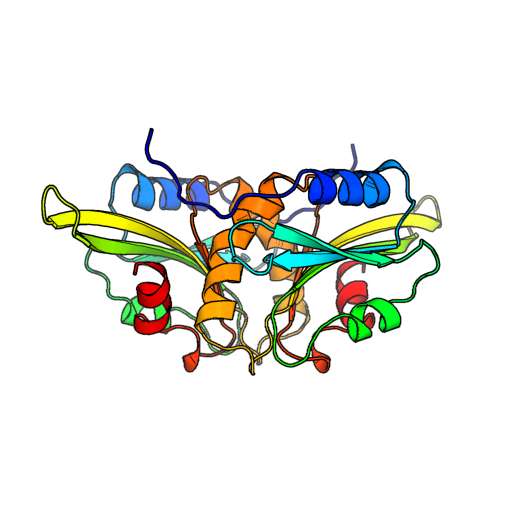05 1 92.06 128 ALA A N 1
ATOM 987 C CA . ALA A 1 128 ? 2.492 -15.852 7.016 1 92.06 128 ALA A CA 1
ATOM 988 C C . ALA A 1 128 ? 0.995 -15.898 7.309 1 92.06 128 ALA A C 1
ATOM 990 O O . ALA A 1 128 ? 0.197 -16.25 6.434 1 92.06 128 ALA A O 1
ATOM 991 N N . SER A 1 129 ? 0.617 -15.555 8.5 1 90.62 129 SER A N 1
ATOM 992 C CA . SER A 1 129 ? -0.792 -15.609 8.875 1 90.62 129 SER A CA 1
ATOM 993 C C . SER A 1 129 ? -1.603 -14.547 8.141 1 90.62 129 SER A C 1
ATOM 995 O O . SER A 1 129 ? -2.822 -14.672 8.008 1 90.62 129 SER A O 1
ATOM 997 N N . GLU A 1 130 ? -0.948 -13.578 7.637 1 89.31 130 GLU A N 1
ATOM 998 C CA . GLU A 1 130 ? -1.608 -12.477 6.938 1 89.31 130 GLU A CA 1
ATOM 999 C C . GLU A 1 130 ? -1.594 -12.703 5.426 1 89.31 130 GLU A C 1
ATOM 1001 O O . GLU A 1 130 ? -2.193 -11.93 4.676 1 89.31 130 GLU A O 1
ATOM 1006 N N . LEU A 1 131 ? -0.904 -13.688 4.996 1 93.62 131 LEU A N 1
ATOM 1007 C CA . LEU A 1 131 ? -0.8 -14.008 3.576 1 93.62 131 LEU A CA 1
ATOM 1008 C C . LEU A 1 131 ? -1.353 -15.406 3.293 1 93.62 131 LEU A C 1
ATOM 1010 O O . LEU A 1 131 ? -0.59 -16.328 3.021 1 93.62 131 LEU A O 1
ATOM 1014 N N . THR A 1 132 ? -2.668 -15.523 3.301 1 94.5 132 THR A N 1
ATOM 1015 C CA . THR A 1 132 ? -3.367 -16.766 3.027 1 94.5 132 THR A CA 1
ATOM 1016 C C . THR A 1 132 ? -4.379 -16.594 1.897 1 94.5 132 THR A C 1
ATOM 1018 O O . THR A 1 132 ? -4.871 -15.484 1.67 1 94.5 132 THR A O 1
ATOM 1021 N N . LEU A 1 133 ? -4.641 -17.703 1.266 1 95.12 133 LEU A N 1
ATOM 1022 C CA . LEU A 1 133 ? -5.625 -17.672 0.191 1 95.12 133 LEU A CA 1
ATOM 1023 C C . LEU A 1 133 ? -6.992 -17.234 0.717 1 95.12 133 LEU A C 1
ATOM 1025 O O . LEU A 1 133 ? -7.727 -16.531 0.031 1 95.12 133 LEU A O 1
ATOM 1029 N N . ASP A 1 134 ? -7.328 -17.641 1.897 1 93.44 134 ASP A N 1
ATOM 1030 C CA . ASP A 1 134 ? -8.609 -17.312 2.498 1 93.44 134 ASP A CA 1
ATOM 1031 C C . ASP A 1 134 ? -8.766 -15.789 2.641 1 93.44 134 ASP A C 1
ATOM 1033 O O . ASP A 1 134 ? -9.844 -15.25 2.395 1 93.44 134 ASP A O 1
ATOM 1037 N N . ILE A 1 135 ? -7.734 -15.164 3.008 1 89.69 135 ILE A N 1
ATOM 1038 C CA . ILE A 1 135 ? -7.762 -13.711 3.162 1 89.69 135 ILE A CA 1
ATOM 1039 C C . ILE A 1 135 ? -8.008 -13.055 1.809 1 89.69 135 ILE A C 1
ATOM 1041 O O . ILE A 1 135 ? -8.82 -12.125 1.701 1 89.69 135 ILE A O 1
ATOM 1045 N N . LEU A 1 136 ? -7.363 -13.523 0.703 1 93.19 136 LEU A N 1
ATOM 1046 C CA . LEU A 1 136 ? -7.555 -12.953 -0.626 1 93.19 136 LEU A CA 1
ATOM 1047 C C . LEU A 1 136 ? -8.977 -13.211 -1.127 1 93.19 136 LEU A C 1
ATOM 1049 O O . LEU A 1 136 ? -9.594 -12.328 -1.717 1 93.19 136 LEU A O 1
ATOM 1053 N N . LYS A 1 137 ? -9.477 -14.406 -0.854 1 93.12 137 LYS A N 1
ATOM 1054 C CA . LYS A 1 137 ? -10.805 -14.773 -1.317 1 93.12 137 LYS A CA 1
ATOM 1055 C C . LYS A 1 137 ? -11.875 -13.898 -0.672 1 93.12 137 LYS A C 1
ATOM 1057 O O . LYS A 1 137 ? -12.969 -13.734 -1.226 1 93.12 137 LYS A O 1
ATOM 1062 N N . ASP A 1 138 ? -11.555 -13.422 0.494 1 90.19 138 ASP A N 1
ATOM 1063 C CA . ASP A 1 138 ? -12.5 -12.555 1.185 1 90.19 138 ASP A CA 1
ATOM 1064 C C . ASP A 1 138 ? -12.781 -11.297 0.374 1 90.19 138 ASP A C 1
ATOM 1066 O O . ASP A 1 138 ? -13.852 -10.695 0.496 1 90.19 138 ASP A O 1
ATOM 1070 N N . TYR A 1 139 ? -11.836 -10.953 -0.474 1 87.88 139 TYR A N 1
ATOM 1071 C CA . TYR A 1 139 ? -12 -9.758 -1.297 1 87.88 139 TYR A CA 1
ATOM 1072 C C . TYR A 1 139 ? -12.852 -10.055 -2.523 1 87.88 139 TYR A C 1
ATOM 1074 O O . TYR A 1 139 ? -13.195 -9.148 -3.283 1 87.88 139 TYR A O 1
ATOM 1082 N N . THR A 1 140 ? -13.156 -11.258 -2.85 1 84.44 140 THR A N 1
ATOM 1083 C CA . THR A 1 140 ? -13.883 -11.641 -4.055 1 84.44 140 THR A CA 1
ATOM 1084 C C . THR A 1 140 ? -15.367 -11.82 -3.76 1 84.44 140 THR A C 1
ATOM 1086 O O . THR A 1 140 ? -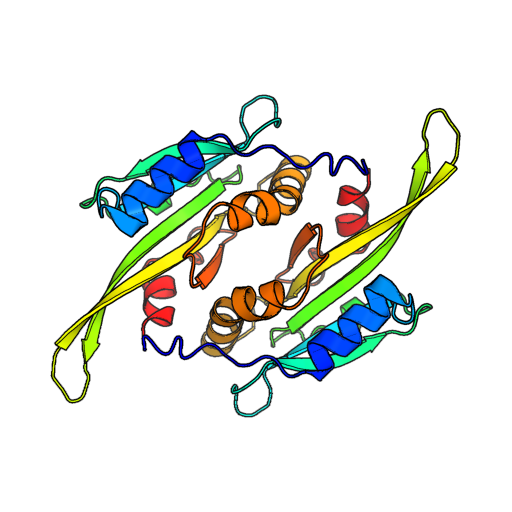16.141 -12.188 -4.648 1 84.44 140 THR A O 1
ATOM 1089 N N . THR A 1 141 ? -15.797 -11.812 -2.533 1 75.12 141 THR A N 1
ATOM 1090 C CA . THR A 1 141 ? -17.188 -12.031 -2.166 1 75.12 141 THR A CA 1
ATOM 1091 C C . THR A 1 141 ? -17.938 -10.711 -2.076 1 75.12 141 THR A C 1
ATOM 1093 O O . THR A 1 141 ? -17.344 -9.672 -1.775 1 75.12 141 THR A O 1
ATOM 1096 N N . ALA B 1 1 ? -19.781 -1.596 -19.625 1 24.62 1 ALA B N 1
ATOM 1097 C CA . ALA B 1 1 ? -19.016 -0.775 -18.688 1 24.62 1 ALA B CA 1
ATOM 1098 C C . ALA B 1 1 ? -18.609 -1.579 -17.453 1 24.62 1 ALA B C 1
ATOM 1100 O O . ALA B 1 1 ? -19.469 -2.113 -16.75 1 24.62 1 ALA B O 1
ATOM 1101 N N . ASN B 1 2 ? -17.75 -2.471 -17.312 1 30.06 2 ASN B N 1
ATOM 1102 C CA . ASN B 1 2 ? -17.266 -3.303 -16.203 1 30.06 2 ASN B CA 1
ATOM 1103 C C . ASN B 1 2 ? -17.203 -2.52 -14.898 1 30.06 2 ASN B C 1
ATOM 1105 O O . ASN B 1 2 ? -16.406 -1.581 -14.773 1 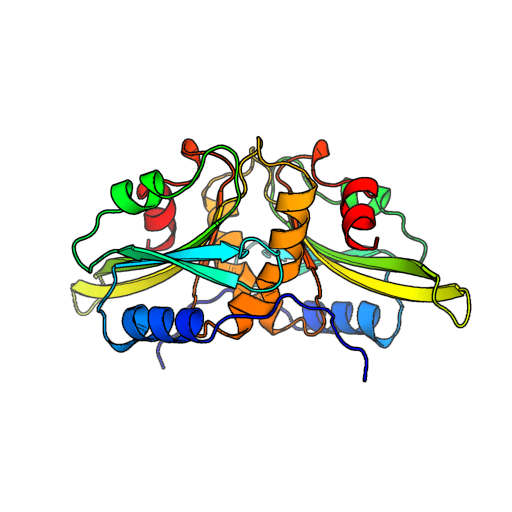30.06 2 ASN B O 1
ATOM 1109 N N . SER B 1 3 ? -18.188 -2.297 -14.281 1 35.5 3 SER B N 1
ATOM 1110 C CA . SER B 1 3 ? -18.484 -1.353 -13.211 1 35.5 3 SER B CA 1
ATOM 1111 C C . SER B 1 3 ? -17.531 -1.537 -12.031 1 35.5 3 SER B C 1
ATOM 1113 O O . SER B 1 3 ? -17.531 -2.59 -11.391 1 35.5 3 SER B O 1
ATOM 1115 N N . VAL B 1 4 ? -16.375 -1.448 -12.133 1 42.41 4 VAL B N 1
ATOM 1116 C CA . VAL B 1 4 ? -15.469 -1.47 -10.984 1 42.41 4 VAL B CA 1
ATOM 1117 C C . VAL B 1 4 ? -16.172 -0.892 -9.758 1 42.41 4 VAL B C 1
ATOM 1119 O O . VAL B 1 4 ? -16.641 0.252 -9.781 1 42.41 4 VAL B O 1
ATOM 1122 N N . SER B 1 5 ? -17.109 -1.559 -9.219 1 51.03 5 SER B N 1
ATOM 1123 C CA . SER B 1 5 ? -17.828 -1.282 -7.984 1 51.03 5 SER B CA 1
ATOM 1124 C C . SER B 1 5 ? -16.953 -0.512 -6.996 1 51.03 5 SER B C 1
ATOM 1126 O O . SER B 1 5 ? -17.062 -0.712 -5.785 1 51.03 5 SER B O 1
ATOM 1128 N N . GLY B 1 6 ? -15.844 0.115 -7.445 1 64.56 6 GLY B N 1
ATOM 1129 C CA . GLY B 1 6 ? -14.883 0.69 -6.52 1 64.56 6 GLY B CA 1
ATOM 1130 C C . GLY B 1 6 ? -15.453 1.819 -5.684 1 64.56 6 GLY B C 1
ATOM 1131 O O . GLY B 1 6 ? -16.469 2.416 -6.051 1 64.56 6 GLY B O 1
ATOM 1132 N N . VAL B 1 7 ? -15.289 1.846 -4.352 1 83.69 7 VAL B N 1
ATOM 1133 C CA . VAL B 1 7 ? -15.609 2.898 -3.395 1 83.69 7 VAL B CA 1
ATOM 1134 C C . VAL B 1 7 ? -15.273 4.262 -3.992 1 83.69 7 VAL B C 1
ATOM 1136 O O . VAL B 1 7 ? -14.18 4.469 -4.512 1 83.69 7 VAL B O 1
ATOM 1139 N N . ALA B 1 8 ? -16.312 5.125 -4.145 1 92.12 8 ALA B N 1
ATOM 1140 C CA . ALA B 1 8 ? -16.109 6.465 -4.68 1 92.12 8 ALA B CA 1
ATOM 1141 C C . ALA B 1 8 ? -15.234 7.301 -3.744 1 92.12 8 ALA B C 1
ATOM 1143 O O . ALA B 1 8 ? -15.125 7 -2.553 1 92.12 8 ALA B O 1
ATOM 1144 N N . VAL B 1 9 ? -14.641 8.297 -4.297 1 96 9 VAL B N 1
ATOM 1145 C CA . VAL B 1 9 ? -13.852 9.25 -3.525 1 96 9 VAL B CA 1
ATOM 1146 C C . VAL B 1 9 ? -14.539 10.609 -3.52 1 96 9 VAL B C 1
ATOM 1148 O O . VAL B 1 9 ? -14.75 11.211 -4.574 1 96 9 VAL B O 1
ATOM 1151 N N . ASN B 1 10 ? -14.922 11.039 -2.363 1 96.81 10 ASN B N 1
ATOM 1152 C CA . ASN B 1 10 ? -15.531 12.352 -2.232 1 96.81 10 ASN B CA 1
ATOM 1153 C C . ASN B 1 10 ? -14.609 13.453 -2.746 1 96.81 10 ASN B C 1
ATOM 1155 O O . ASN B 1 10 ? -13.406 13.43 -2.494 1 96.81 10 ASN B O 1
ATOM 1159 N N . GLU B 1 11 ? -15.156 14.406 -3.393 1 96.75 11 GLU B N 1
ATOM 1160 C CA . GLU B 1 11 ? -14.375 15.484 -3.992 1 96.75 11 GLU B CA 1
ATOM 1161 C C . GLU B 1 11 ? -13.57 16.234 -2.936 1 96.75 11 GLU B C 1
ATOM 1163 O O . GLU B 1 11 ? -12.492 16.766 -3.225 1 96.75 11 GLU B O 1
ATOM 1168 N N . GLU B 1 12 ? -14.062 16.312 -1.732 1 97.88 12 GLU B N 1
ATOM 1169 C CA . GLU B 1 12 ? -13.383 17.016 -0.649 1 97.88 12 GLU B CA 1
ATOM 1170 C C . GLU B 1 12 ? -12.023 16.391 -0.345 1 97.88 12 GLU B C 1
ATOM 1172 O O . GLU B 1 12 ? -11.125 17.062 0.16 1 97.88 12 GLU B O 1
ATOM 1177 N N . CYS B 1 13 ? -11.977 15.086 -0.571 1 98.25 13 CYS B N 1
ATOM 1178 C CA . CYS B 1 13 ? -10.703 14.406 -0.34 1 98.25 13 CYS B CA 1
ATOM 1179 C C . CYS B 1 13 ? -9.609 14.969 -1.241 1 98.25 13 CYS B C 1
ATOM 1181 O O . CYS B 1 13 ? -8.508 15.25 -0.78 1 98.25 13 CYS B O 1
ATOM 1183 N N . VAL B 1 14 ? -9.945 15.188 -2.492 1 97.88 14 VAL B N 1
ATOM 1184 C CA . VAL B 1 14 ? -8.992 15.695 -3.475 1 97.88 14 VAL B CA 1
ATOM 1185 C C . VAL B 1 14 ? -8.672 17.156 -3.182 1 97.88 14 VAL B C 1
ATOM 1187 O O . VAL B 1 14 ? -7.516 17.578 -3.25 1 97.88 14 VAL B O 1
ATOM 1190 N N . LYS B 1 15 ? -9.68 17.844 -2.836 1 98 15 LYS B N 1
ATOM 1191 C CA . LYS B 1 15 ? -9.492 19.266 -2.518 1 98 15 LYS B CA 1
ATOM 1192 C C . LYS B 1 15 ? -8.562 19.438 -1.324 1 98 15 LYS B C 1
ATOM 1194 O O . LYS B 1 15 ? -7.629 20.25 -1.374 1 98 15 LYS B O 1
ATOM 1199 N N . ALA B 1 16 ? -8.82 18.703 -0.267 1 98.31 16 ALA B N 1
ATOM 1200 C CA . ALA B 1 16 ? -7.992 18.781 0.932 1 98.31 16 ALA B CA 1
ATOM 1201 C C . ALA B 1 16 ? -6.543 18.422 0.626 1 98.31 16 ALA B C 1
ATOM 1203 O O . ALA B 1 16 ? -5.613 19.031 1.147 1 98.31 16 ALA B O 1
ATOM 1204 N N . PHE B 1 17 ? -6.398 17.516 -0.214 1 98.38 17 PHE B N 1
ATOM 1205 C CA . PHE B 1 17 ? -5.055 17.094 -0.6 1 98.38 17 PHE B CA 1
ATOM 1206 C C . PHE B 1 17 ? -4.352 18.188 -1.392 1 98.38 17 PHE B C 1
ATOM 1208 O O . PHE B 1 17 ? -3.17 18.469 -1.165 1 98.38 17 PHE B O 1
ATOM 1215 N N . GLN B 1 18 ? -5.023 18.781 -2.264 1 97.81 18 GLN B N 1
ATOM 1216 C CA . GLN B 1 18 ? -4.441 19.875 -3.043 1 97.81 18 GLN B CA 1
ATOM 1217 C C . GLN B 1 18 ? -4.07 21.047 -2.146 1 97.81 18 GLN B C 1
ATOM 1219 O O . GLN B 1 18 ? -3.033 21.688 -2.346 1 97.81 18 GLN B O 1
ATOM 1224 N N . GLU B 1 19 ? -4.926 21.312 -1.206 1 97.81 19 GLU B N 1
ATOM 1225 C CA . GLU B 1 19 ? -4.633 22.375 -0.248 1 97.81 19 GLU B CA 1
ATOM 1226 C C . GLU B 1 19 ? -3.365 22.078 0.544 1 97.81 19 GLU B C 1
ATOM 1228 O O . GLU B 1 19 ? -2.592 22.969 0.863 1 97.81 19 GLU B O 1
ATOM 1233 N N . LEU B 1 20 ? -3.15 20.828 0.86 1 97.81 20 LEU B N 1
ATOM 1234 C CA . LEU B 1 20 ? -1.935 20.406 1.548 1 97.81 20 LEU B CA 1
ATOM 1235 C C . LEU B 1 20 ? -0.725 20.516 0.625 1 97.81 20 LEU B C 1
ATOM 1237 O O . LEU B 1 20 ? 0.289 21.109 0.989 1 97.81 20 LEU B O 1
ATOM 1241 N N . ARG B 1 21 ? -0.806 19.984 -0.502 1 95.5 21 ARG B N 1
ATOM 1242 C CA . ARG B 1 21 ? 0.308 19.812 -1.431 1 95.5 21 ARG B CA 1
ATOM 1243 C C . ARG B 1 21 ? 0.664 21.141 -2.09 1 95.5 21 ARG B C 1
ATOM 1245 O O . ARG B 1 21 ? 1.82 21.578 -2.053 1 95.5 21 ARG B O 1
ATOM 1252 N N . ALA B 1 22 ? -0.318 21.828 -2.725 1 93.12 22 ALA B N 1
ATOM 1253 C CA . ALA B 1 22 ? -0.067 23.016 -3.549 1 93.12 22 ALA B CA 1
ATOM 1254 C C . ALA B 1 22 ? -0.08 24.281 -2.705 1 93.12 22 ALA B C 1
ATOM 1256 O O . ALA B 1 22 ? 0.797 25.141 -2.846 1 93.12 22 ALA B O 1
ATOM 1257 N N . ASP B 1 23 ? -1.061 24.344 -1.775 1 94.25 23 ASP B N 1
ATOM 1258 C CA . ASP B 1 23 ? -1.255 25.594 -1.034 1 94.25 23 ASP B CA 1
ATOM 1259 C C . ASP B 1 23 ? -0.492 25.562 0.288 1 94.25 23 ASP B C 1
ATOM 1261 O O . ASP B 1 23 ? -0.377 26.594 0.962 1 94.25 23 ASP B O 1
ATOM 1265 N N . ARG B 1 24 ? -0.082 24.453 0.689 1 94.62 24 ARG B N 1
ATOM 1266 C CA . ARG B 1 24 ? 0.637 24.297 1.948 1 94.62 24 ARG B CA 1
ATOM 1267 C C . ARG B 1 24 ? -0.184 24.828 3.119 1 94.62 24 ARG B C 1
ATOM 1269 O O . ARG B 1 24 ? 0.322 25.594 3.939 1 94.62 24 ARG B O 1
ATOM 1276 N N . LYS B 1 25 ? -1.419 24.359 3.137 1 96.25 25 LYS B N 1
ATOM 1277 C CA . LYS B 1 25 ? -2.348 24.828 4.16 1 96.25 25 LYS B CA 1
ATOM 1278 C C . LYS B 1 25 ? -2.469 23.812 5.301 1 96.25 25 LYS B C 1
ATOM 1280 O O . LYS B 1 25 ? -2.893 24.172 6.402 1 96.25 25 LYS B O 1
ATOM 1285 N N . HIS B 1 26 ? -2.209 22.609 5.008 1 97.94 26 HIS B N 1
ATOM 1286 C CA . HIS B 1 26 ? -2.406 21.547 5.977 1 97.94 26 HIS B CA 1
ATOM 1287 C C . HIS B 1 26 ? -1.146 20.703 6.129 1 97.94 26 HIS B C 1
ATOM 1289 O O . HIS B 1 26 ? -0.368 20.562 5.184 1 97.94 26 HIS B O 1
ATOM 1295 N N . ARG B 1 27 ? -0.972 20.172 7.297 1 98.12 27 ARG B N 1
ATOM 1296 C CA . ARG B 1 27 ? 0.145 19.281 7.562 1 98.12 27 ARG B CA 1
ATOM 1297 C C . ARG B 1 27 ? -0.229 17.828 7.242 1 98.12 27 ARG B C 1
ATOM 1299 O O . ARG B 1 27 ? 0.605 17.062 6.762 1 98.12 27 ARG B O 1
ATOM 1306 N N . PHE B 1 28 ? -1.439 17.5 7.562 1 98.75 28 PHE B N 1
ATOM 1307 C CA . PHE B 1 28 ? -1.913 16.156 7.246 1 98.75 28 PHE B CA 1
ATOM 1308 C C . PHE B 1 28 ? -3.412 16.156 6.977 1 98.75 28 PHE B C 1
ATOM 1310 O O . PHE B 1 28 ? -4.109 17.125 7.324 1 98.75 28 PHE B O 1
ATOM 1317 N N . VAL B 1 29 ? -3.863 15.203 6.281 1 98.81 29 VAL B N 1
ATOM 1318 C CA . VAL B 1 29 ? -5.273 14.898 6.082 1 98.81 29 VAL B CA 1
ATOM 1319 C C . VAL B 1 29 ? -5.531 13.422 6.391 1 98.81 29 VAL B C 1
ATOM 1321 O O . VAL B 1 29 ? -4.797 12.547 5.926 1 98.81 29 VAL B O 1
ATOM 1324 N N . VAL B 1 30 ? -6.523 13.18 7.191 1 98.81 30 VAL B N 1
ATOM 1325 C CA . VAL B 1 30 ? -6.969 11.82 7.477 1 98.81 30 VAL B CA 1
ATOM 1326 C C . VAL B 1 30 ? -8.258 11.523 6.711 1 98.81 30 VAL B C 1
ATOM 1328 O O . VAL B 1 30 ? -9.156 12.367 6.652 1 98.81 30 VAL B O 1
ATOM 1331 N N . TYR B 1 31 ? -8.281 10.375 6.113 1 98.62 31 TYR B N 1
ATOM 1332 C CA . TYR B 1 31 ? -9.453 9.93 5.367 1 98.62 31 TYR B CA 1
ATOM 1333 C C . TYR B 1 31 ? -10.07 8.695 6.008 1 98.62 31 TYR B C 1
ATOM 1335 O O . TYR B 1 31 ? -9.367 7.898 6.641 1 98.62 31 TYR B O 1
ATOM 1343 N N . LYS B 1 32 ? -11.383 8.516 5.762 1 98.19 32 LYS B N 1
ATOM 1344 C CA . LYS B 1 32 ? -12.094 7.328 6.23 1 98.19 32 LYS B CA 1
ATOM 1345 C C . LYS B 1 32 ? -13.227 6.949 5.277 1 98.19 32 LYS B C 1
ATOM 1347 O O . LYS B 1 32 ? -13.617 7.75 4.422 1 98.19 32 LYS B O 1
ATOM 1352 N N . MET B 1 33 ? -13.617 5.719 5.434 1 96.31 33 MET B N 1
ATOM 1353 C CA . MET B 1 33 ? -14.867 5.324 4.781 1 96.31 33 MET B CA 1
ATOM 1354 C C . MET B 1 33 ? -16.062 5.977 5.461 1 96.31 33 MET B C 1
ATOM 1356 O O . MET B 1 33 ? -16.125 6.062 6.688 1 96.31 33 MET B O 1
ATOM 1360 N N . ASP B 1 34 ? -17 6.418 4.617 1 95.19 34 ASP B N 1
ATOM 1361 C CA . ASP B 1 34 ? -18.203 6.969 5.23 1 95.19 34 ASP B CA 1
ATOM 1362 C C . ASP B 1 34 ? -19.031 5.875 5.918 1 95.19 34 ASP B C 1
ATOM 1364 O O . ASP B 1 34 ? -18.703 4.691 5.797 1 95.19 34 ASP B O 1
ATOM 1368 N N . ASP B 1 35 ? -20.031 6.23 6.574 1 90.62 35 ASP B N 1
ATOM 1369 C CA . ASP B 1 35 ? -20.781 5.312 7.43 1 90.62 35 ASP B CA 1
ATOM 1370 C C . ASP B 1 35 ? -21.453 4.211 6.605 1 90.62 35 ASP B C 1
ATOM 1372 O O . ASP B 1 35 ? -21.625 3.09 7.086 1 90.62 35 ASP B O 1
ATOM 1376 N N . ASP B 1 36 ? -21.719 4.473 5.348 1 88.94 36 ASP B N 1
ATOM 1377 C CA . ASP B 1 36 ? -22.406 3.504 4.5 1 88.94 36 ASP B CA 1
ATOM 1378 C C . ASP B 1 36 ? -21.422 2.748 3.617 1 88.94 36 ASP B C 1
ATOM 1380 O O . ASP B 1 36 ? -21.828 1.968 2.752 1 88.94 36 ASP B O 1
ATOM 1384 N N . ALA B 1 37 ? -20.109 3.021 3.885 1 87.06 37 ALA B N 1
ATOM 1385 C CA . ALA B 1 37 ? -19.047 2.361 3.146 1 87.06 37 ALA B CA 1
ATOM 1386 C C . ALA B 1 37 ? -19.219 2.539 1.641 1 87.06 37 ALA B C 1
ATOM 1388 O O . ALA B 1 37 ? -18.938 1.621 0.864 1 87.06 37 ALA B O 1
ATOM 1389 N N . GLN B 1 38 ? -19.688 3.699 1.263 1 89.88 38 GLN B N 1
ATOM 1390 C CA . GLN B 1 38 ? -19.938 3.965 -0.15 1 89.88 38 GLN B CA 1
ATOM 1391 C C . GLN B 1 38 ? -18.875 4.895 -0.731 1 89.88 38 GLN B C 1
ATOM 1393 O O . GLN B 1 38 ? -18.641 4.902 -1.942 1 89.88 38 GLN B O 1
ATOM 1398 N N . GLN B 1 39 ? -18.297 5.629 0.16 1 95.62 39 GLN B N 1
ATOM 1399 C CA . GLN B 1 39 ? -17.328 6.594 -0.335 1 95.62 39 GLN B CA 1
ATOM 1400 C C . GLN B 1 39 ? -16.25 6.871 0.708 1 95.62 39 GLN B C 1
ATOM 1402 O O . GLN B 1 39 ? -16.5 6.773 1.91 1 95.62 39 GLN B O 1
ATOM 1407 N N . VAL B 1 40 ? -15.055 7.238 0.222 1 97.5 40 VAL B N 1
ATOM 1408 C CA . VAL B 1 40 ? -13.992 7.77 1.078 1 97.5 40 VAL B CA 1
ATOM 1409 C C . VAL B 1 40 ? -14.219 9.266 1.311 1 97.5 40 VAL B C 1
ATOM 1411 O O . VAL B 1 40 ? -14.461 10.016 0.364 1 97.5 40 VAL B O 1
ATOM 1414 N N . VAL B 1 41 ? -14.18 9.672 2.555 1 98.25 41 VAL B N 1
ATOM 1415 C CA . VAL B 1 41 ? -14.398 11.062 2.92 1 98.25 41 VAL B CA 1
ATOM 1416 C C . VAL B 1 41 ? -13.266 11.555 3.809 1 98.25 41 VAL B C 1
ATOM 1418 O O . VAL B 1 41 ? -12.469 10.758 4.312 1 98.25 41 VAL B O 1
ATOM 1421 N N . VAL B 1 42 ? -13.219 12.898 4.016 1 98.62 42 VAL B N 1
ATOM 1422 C CA . VAL B 1 42 ? -12.242 13.477 4.938 1 98.62 42 VAL B CA 1
ATOM 1423 C C . VAL B 1 42 ? -12.695 13.234 6.379 1 98.62 42 VAL B C 1
ATOM 1425 O O . VAL B 1 42 ? -13.859 13.453 6.719 1 98.62 42 VAL B O 1
ATOM 1428 N N . ASP B 1 43 ? -11.836 12.773 7.168 1 98.56 43 ASP B N 1
ATOM 1429 C CA . ASP B 1 43 ? -12.117 12.539 8.586 1 98.56 43 ASP B CA 1
ATOM 1430 C C . ASP B 1 43 ? -11.586 13.695 9.438 1 98.56 43 ASP B C 1
ATOM 1432 O O . ASP B 1 43 ? -12.281 14.172 10.344 1 98.56 43 ASP B O 1
ATOM 1436 N N . LYS B 1 44 ? -10.328 14.102 9.133 1 98.44 44 LYS B N 1
ATOM 1437 C CA . LYS B 1 44 ? -9.656 15.156 9.898 1 98.44 44 LYS B CA 1
ATOM 1438 C C . LYS B 1 44 ? -8.609 15.867 9.047 1 98.44 44 LYS B C 1
ATOM 1440 O O . LYS B 1 44 ? -7.973 15.25 8.188 1 98.44 44 LYS B O 1
ATOM 1445 N N . VAL B 1 45 ? -8.445 17.078 9.281 1 98.56 45 VAL B N 1
ATOM 1446 C CA . VAL B 1 45 ? -7.398 17.875 8.641 1 98.56 45 VAL B CA 1
ATOM 1447 C C . VAL B 1 45 ? -6.539 18.547 9.711 1 98.56 45 VAL B C 1
ATOM 1449 O O . VAL B 1 45 ? -7.062 19.125 10.672 1 98.56 45 VAL B O 1
ATOM 1452 N N . GLY B 1 46 ? -5.293 18.438 9.602 1 98.38 46 GLY B N 1
ATOM 1453 C CA . GLY B 1 46 ? -4.371 19.109 10.508 1 98.38 46 GLY B CA 1
ATOM 1454 C C . GLY B 1 46 ? -3.816 20.391 9.938 1 98.38 46 GLY B C 1
ATOM 1455 O O . GLY B 1 46 ? -3.344 20.422 8.797 1 98.38 46 GLY B O 1
ATOM 1456 N N . ALA B 1 47 ? -3.875 21.422 10.719 1 96.5 47 ALA B N 1
ATOM 1457 C CA . ALA B 1 47 ? -3.287 22.688 10.305 1 96.5 47 ALA B CA 1
ATOM 1458 C C . ALA B 1 47 ? -1.784 22.562 10.086 1 96.5 47 ALA B C 1
ATOM 1460 O O . ALA B 1 47 ? -1.19 21.531 10.422 1 96.5 47 ALA B O 1
ATOM 1461 N N . LEU B 1 48 ? -1.172 23.516 9.523 1 95 48 LEU B N 1
ATOM 1462 C CA . LEU B 1 48 ? 0.243 23.484 9.164 1 95 48 LEU B CA 1
ATOM 1463 C C . LEU B 1 48 ? 1.108 23.2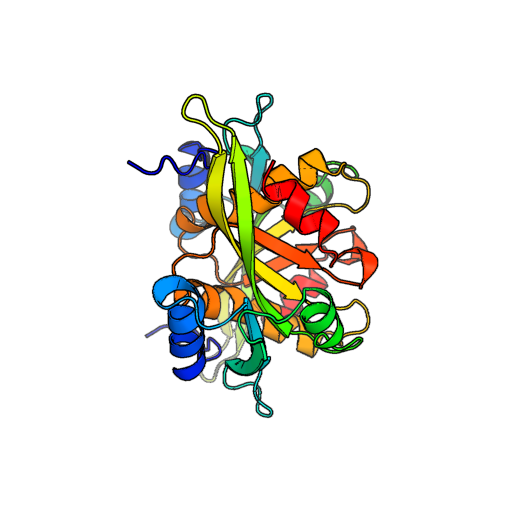81 10.406 1 95 48 LEU B C 1
ATOM 1465 O O . LEU B 1 48 ? 2.176 22.672 10.328 1 95 48 LEU B O 1
ATOM 1469 N N . ASP B 1 49 ? 0.636 23.766 11.508 1 95.56 49 ASP B N 1
ATOM 1470 C CA . ASP B 1 49 ? 1.431 23.688 12.727 1 95.56 49 ASP B CA 1
ATOM 1471 C C . ASP B 1 49 ? 1.081 22.438 13.531 1 95.56 49 ASP B C 1
ATOM 1473 O O . ASP B 1 49 ? 1.594 22.234 14.633 1 95.56 49 ASP B O 1
ATOM 1477 N N . ALA B 1 50 ? 0.18 21.609 12.984 1 96.94 50 ALA B N 1
ATOM 1478 C CA . ALA B 1 50 ? -0.123 20.344 13.656 1 96.94 50 ALA B CA 1
ATOM 1479 C C . ALA B 1 50 ? 1.113 19.453 13.727 1 96.94 50 ALA B C 1
ATOM 1481 O O . ALA B 1 50 ? 1.977 19.5 12.852 1 96.94 50 ALA B O 1
ATOM 1482 N N . THR B 1 51 ? 1.208 18.672 14.773 1 96.44 51 THR B N 1
ATOM 1483 C CA . THR B 1 51 ? 2.354 17.797 15 1 96.44 51 THR B CA 1
ATOM 1484 C C . THR B 1 51 ? 2.053 16.375 14.516 1 96.44 51 THR B C 1
ATOM 1486 O O . THR B 1 51 ? 0.905 16.047 14.211 1 96.44 51 THR B O 1
ATOM 1489 N N . PHE B 1 52 ? 3.074 15.578 14.438 1 97.31 52 PHE B N 1
ATOM 1490 C CA . PHE B 1 52 ? 2.883 14.172 14.094 1 97.31 52 PHE B CA 1
ATOM 1491 C C . PHE B 1 52 ? 2.072 13.453 15.164 1 97.31 52 PHE B C 1
ATOM 1493 O O . PHE B 1 52 ? 1.307 12.539 14.859 1 97.31 52 PHE B O 1
ATOM 1500 N N . ASP B 1 53 ? 2.316 13.906 16.391 1 96.69 53 ASP B N 1
ATOM 1501 C CA . ASP B 1 53 ? 1.537 13.344 17.484 1 96.69 53 ASP B CA 1
ATOM 1502 C C . ASP B 1 53 ? 0.042 13.562 17.281 1 96.69 53 ASP B C 1
ATOM 1504 O O . ASP B 1 53 ? -0.776 12.719 17.641 1 96.69 53 ASP B O 1
ATOM 1508 N N . ASP B 1 54 ? -0.306 14.695 16.766 1 97.69 54 ASP B N 1
ATOM 1509 C CA . ASP B 1 54 ? -1.704 14.969 16.453 1 97.69 54 ASP B CA 1
ATOM 1510 C C . ASP B 1 54 ? -2.242 13.961 15.438 1 97.69 54 ASP B C 1
ATOM 1512 O O . ASP B 1 54 ? -3.377 13.492 15.555 1 97.69 54 ASP B O 1
ATOM 1516 N N . LEU B 1 55 ? -1.463 13.656 14.453 1 98.06 55 LEU B N 1
ATOM 1517 C CA . LEU B 1 55 ? -1.838 12.656 13.461 1 98.06 55 LEU B CA 1
ATOM 1518 C C . LEU B 1 55 ? -1.998 11.281 14.102 1 98.06 55 LEU B C 1
ATOM 1520 O O . LEU B 1 55 ? -3.014 10.609 13.898 1 98.06 55 LEU B O 1
ATOM 1524 N N . ALA B 1 56 ? -0.958 10.922 14.844 1 96.94 56 ALA B N 1
ATOM 1525 C CA . ALA B 1 56 ? -0.974 9.609 15.484 1 96.94 56 ALA B CA 1
ATOM 1526 C C . ALA B 1 56 ? -2.195 9.453 16.391 1 96.94 56 ALA B C 1
ATOM 1528 O O . ALA B 1 56 ? -2.807 8.383 16.438 1 96.94 56 ALA B O 1
ATOM 1529 N N . ALA B 1 57 ? -2.529 10.492 17.031 1 96.38 57 ALA B N 1
ATOM 1530 C CA . ALA B 1 57 ? -3.668 10.484 17.938 1 96.38 57 ALA B CA 1
ATOM 1531 C C . ALA B 1 57 ? -4.984 10.367 17.188 1 96.38 57 ALA B C 1
ATOM 1533 O O . ALA B 1 57 ? -6.008 9.992 17.75 1 96.38 57 ALA B O 1
ATOM 1534 N N . ALA B 1 58 ? -4.969 10.766 15.938 1 97.38 58 ALA B N 1
ATOM 1535 C CA . ALA B 1 58 ? -6.18 10.742 15.125 1 97.38 58 ALA B CA 1
ATOM 1536 C C . ALA B 1 58 ? -6.465 9.336 14.617 1 97.38 58 ALA B C 1
ATOM 1538 O O . ALA B 1 58 ? -7.555 9.062 14.102 1 97.38 58 ALA B O 1
ATOM 1539 N N . MET B 1 59 ? -5.531 8.406 14.781 1 97.69 59 MET B N 1
ATOM 1540 C CA . MET B 1 59 ? -5.688 7.047 14.281 1 97.69 59 MET B CA 1
ATOM 1541 C C . MET B 1 59 ? -6.383 6.168 15.312 1 97.69 59 MET B C 1
ATOM 1543 O O . MET B 1 59 ? -5.863 5.961 16.406 1 97.69 59 MET B O 1
ATOM 1547 N N . PRO B 1 60 ? -7.504 5.652 14.984 1 97.44 60 PRO B N 1
ATOM 1548 C CA . PRO B 1 60 ? -8.211 4.785 15.93 1 97.44 60 PRO B CA 1
ATOM 1549 C C . PRO B 1 60 ? -7.5 3.453 16.156 1 97.44 60 PRO B C 1
ATOM 1551 O O . PRO B 1 60 ? -6.879 2.914 15.234 1 97.44 60 PRO B O 1
ATOM 1554 N N . ALA B 1 61 ? -7.66 2.859 17.25 1 95.12 61 ALA B N 1
ATOM 1555 C CA . ALA B 1 61 ? -6.984 1.613 17.609 1 95.12 61 ALA B CA 1
ATOM 1556 C C . ALA B 1 61 ? -7.656 0.415 16.953 1 95.12 61 ALA B C 1
ATOM 1558 O O . ALA B 1 61 ? -7.051 -0.653 16.828 1 95.12 61 ALA B O 1
ATOM 1559 N N . ASP B 1 62 ? -8.891 0.566 16.547 1 95.94 62 ASP B N 1
ATOM 1560 C CA . ASP B 1 62 ? -9.617 -0.616 16.094 1 95.94 62 ASP B CA 1
ATOM 1561 C C . ASP B 1 62 ? -10.328 -0.351 14.758 1 95.94 62 ASP B C 1
ATOM 1563 O O . ASP B 1 62 ? -11.234 -1.088 14.375 1 95.94 62 ASP B O 1
ATOM 1567 N N . ASP B 1 63 ? -9.984 0.731 14.109 1 96.94 63 ASP B N 1
ATOM 1568 C CA . ASP B 1 63 ? -10.594 1.087 12.828 1 96.94 63 ASP B CA 1
ATOM 1569 C C . ASP B 1 63 ? -9.539 1.604 11.852 1 96.94 63 ASP B C 1
ATOM 1571 O O . ASP B 1 63 ? -8.625 2.328 12.242 1 96.94 63 ASP B O 1
ATOM 1575 N N . CYS B 1 64 ? -9.688 1.35 10.609 1 97.06 64 CYS B N 1
ATOM 1576 C CA . CYS B 1 64 ? -8.695 1.72 9.609 1 97.06 64 CYS B CA 1
ATOM 1577 C C . CYS B 1 64 ? -8.867 3.172 9.18 1 97.06 64 CYS B C 1
ATOM 1579 O O . CYS B 1 64 ? -9.961 3.73 9.289 1 97.06 64 CYS B O 1
ATOM 1581 N N . ARG B 1 65 ? -7.844 3.766 8.805 1 98.31 65 ARG B N 1
ATOM 1582 C CA . ARG B 1 65 ? -7.812 5.102 8.219 1 98.31 65 ARG B CA 1
ATOM 1583 C C . ARG B 1 65 ? -6.742 5.203 7.137 1 98.31 65 ARG B C 1
ATOM 1585 O O . ARG B 1 65 ? -5.852 4.355 7.055 1 98.31 65 ARG B O 1
ATOM 1592 N N . TYR B 1 66 ? -6.926 6.113 6.273 1 98.06 66 TYR B N 1
ATOM 1593 C CA . TYR B 1 66 ? -5.855 6.633 5.43 1 98.06 66 TYR B CA 1
ATOM 1594 C C . TYR B 1 66 ? -5.387 7.996 5.922 1 98.06 66 TYR B C 1
ATOM 1596 O O . TYR B 1 66 ? -6.156 8.742 6.527 1 98.06 66 TYR B O 1
ATOM 1604 N N . ALA B 1 67 ? -4.16 8.281 5.602 1 98.56 67 ALA B N 1
ATOM 1605 C CA . ALA B 1 67 ? -3.711 9.648 5.859 1 98.56 67 ALA B CA 1
ATOM 1606 C C . ALA B 1 67 ? -2.609 10.055 4.883 1 98.56 67 ALA B C 1
ATOM 1608 O O . ALA B 1 67 ? -1.894 9.203 4.355 1 98.56 67 ALA B O 1
ATOM 1609 N N . VAL B 1 68 ? -2.57 11.266 4.613 1 98.44 68 VAL B N 1
ATOM 1610 C CA . VAL B 1 68 ? -1.387 11.852 3.992 1 98.44 68 VAL B CA 1
ATOM 1611 C C . VAL B 1 68 ? -0.707 12.805 4.977 1 98.44 68 VAL B C 1
ATOM 1613 O O . VAL B 1 68 ? -1.372 13.43 5.801 1 98.44 68 VAL B O 1
ATOM 1616 N N . TYR B 1 69 ? 0.574 12.859 4.914 1 98.38 69 TYR B N 1
ATOM 1617 C CA . TYR B 1 69 ? 1.401 13.688 5.785 1 98.38 69 TYR B CA 1
ATOM 1618 C C . TYR B 1 69 ? 2.535 14.336 5 1 98.38 69 TYR B C 1
ATOM 1620 O O . TYR B 1 69 ? 3.311 13.648 4.336 1 98.38 69 TYR B O 1
ATOM 1628 N N . ASP B 1 70 ? 2.582 15.641 5.043 1 97.44 70 ASP B N 1
ATOM 1629 C CA . ASP B 1 70 ? 3.635 16.406 4.387 1 97.44 70 ASP B CA 1
ATOM 1630 C C . ASP B 1 70 ? 4.789 16.688 5.348 1 97.44 70 ASP B C 1
ATOM 1632 O O . ASP B 1 70 ? 4.676 17.547 6.234 1 97.44 70 ASP B O 1
ATOM 1636 N N . LEU B 1 71 ? 5.848 16.016 5.199 1 96.44 71 LEU B N 1
ATOM 1637 C CA . LEU B 1 71 ? 7.004 16.188 6.074 1 96.44 71 LEU B CA 1
ATOM 1638 C C . LEU B 1 71 ? 8.016 17.156 5.457 1 96.44 71 LEU B C 1
ATOM 1640 O O . LEU B 1 71 ? 8.562 16.875 4.387 1 96.44 71 LEU B O 1
ATOM 1644 N N . ASP B 1 72 ? 8.242 18.203 6.137 1 94.12 72 ASP B N 1
ATOM 1645 C CA . ASP B 1 72 ? 9.297 19.141 5.77 1 94.12 72 ASP B CA 1
ATOM 1646 C C . ASP B 1 72 ? 10.648 18.703 6.336 1 94.12 72 ASP B C 1
ATOM 1648 O O . ASP B 1 72 ? 10.727 18.25 7.484 1 94.12 72 ASP B O 1
ATOM 1652 N N . PHE B 1 73 ? 11.609 18.828 5.512 1 92.62 73 PHE B N 1
ATOM 1653 C CA . PHE B 1 73 ? 12.961 18.562 5.984 1 92.62 73 PHE B CA 1
ATOM 1654 C C . PHE B 1 73 ? 13.984 19.375 5.199 1 92.62 73 PHE B C 1
ATOM 1656 O O . PHE B 1 73 ? 13.617 20.156 4.312 1 92.62 73 PHE B O 1
ATOM 1663 N N . VAL B 1 74 ? 15.227 19.328 5.695 1 89.62 74 VAL B N 1
ATOM 1664 C CA . VAL B 1 74 ? 16.297 20.078 5.047 1 89.62 74 VAL B CA 1
ATOM 1665 C C . VAL B 1 74 ? 17.328 19.094 4.469 1 89.62 74 VAL B C 1
ATOM 1667 O O . VAL B 1 74 ? 17.75 18.156 5.148 1 89.62 74 VAL B O 1
ATOM 1670 N N . SER B 1 75 ? 17.562 19.234 3.221 1 85.94 75 SER B N 1
ATOM 1671 C CA . SER B 1 75 ? 18.609 18.438 2.584 1 85.94 75 SER B CA 1
ATOM 1672 C C . SER B 1 75 ? 19.875 19.281 2.363 1 85.94 75 SER B C 1
ATOM 1674 O O . SER B 1 75 ? 19.781 20.453 2.025 1 85.94 75 SER B O 1
ATOM 1676 N N . GLU B 1 76 ? 21 18.672 2.754 1 82.06 76 GLU B N 1
ATOM 1677 C CA . GLU B 1 76 ? 22.266 19.344 2.506 1 82.06 76 GLU B CA 1
ATOM 1678 C C . GLU B 1 76 ? 22.859 18.938 1.161 1 82.06 76 GLU B C 1
ATOM 1680 O O . GLU B 1 76 ? 22.984 17.75 0.873 1 82.06 76 GLU B O 1
ATOM 1685 N N . ASP B 1 77 ? 22.906 19.828 0.342 1 76.06 77 ASP B N 1
ATOM 1686 C CA . ASP B 1 77 ? 23.578 19.578 -0.926 1 76.06 77 ASP B CA 1
ATOM 1687 C C . ASP B 1 77 ? 24.75 20.547 -1.131 1 76.06 77 ASP B C 1
ATOM 1689 O O . ASP B 1 77 ? 25.141 21.25 -0.205 1 76.06 77 ASP B O 1
ATOM 1693 N N . SER B 1 78 ? 25.469 20.297 -2.152 1 78.19 78 SER B N 1
ATOM 1694 C CA . SER B 1 78 ? 26.641 21.094 -2.453 1 78.19 78 SER B CA 1
ATOM 1695 C C . SER B 1 78 ? 26.328 22.594 -2.357 1 78.19 78 SER B C 1
ATOM 1697 O O . SER B 1 78 ? 27.219 23.406 -2.107 1 78.19 78 SER B O 1
ATOM 1699 N N . ALA B 1 79 ? 25.172 22.891 -2.646 1 78.19 79 ALA B N 1
ATOM 1700 C CA . ALA B 1 79 ? 24.781 24.297 -2.701 1 78.19 79 ALA B CA 1
ATOM 1701 C C . ALA B 1 79 ? 24.375 24.797 -1.32 1 78.19 79 ALA B C 1
ATOM 1703 O O . ALA B 1 79 ? 24.125 26 -1.14 1 78.19 79 ALA B O 1
ATOM 1704 N N . GLY B 1 80 ? 24.25 23.953 -0.355 1 84.81 80 GLY B N 1
ATOM 1705 C CA . GLY B 1 80 ? 23.859 24.344 0.993 1 84.81 80 GLY B CA 1
ATOM 1706 C C . GLY B 1 80 ? 22.609 23.625 1.475 1 84.81 80 GLY B C 1
ATOM 1707 O O . GLY B 1 80 ? 22.281 22.531 0.993 1 84.81 80 GLY B O 1
ATOM 1708 N N . GLU B 1 81 ? 21.984 24.188 2.453 1 85.44 81 GLU B N 1
ATOM 1709 C CA . GLU B 1 81 ? 20.75 23.641 3.014 1 85.44 81 GLU B CA 1
ATOM 1710 C C . GLU B 1 81 ? 19.531 24.031 2.158 1 85.44 81 GLU B C 1
ATOM 1712 O O . GLU B 1 81 ? 19.281 25.203 1.92 1 85.44 81 GLU B O 1
ATOM 1717 N N . THR B 1 82 ? 18.922 23.094 1.576 1 88.94 82 THR B N 1
ATOM 1718 C CA . THR B 1 82 ? 17.75 23.312 0.733 1 88.94 82 THR B CA 1
ATOM 1719 C C . THR B 1 82 ? 16.5 22.703 1.364 1 88.94 82 THR B C 1
ATOM 1721 O O . THR B 1 82 ? 16.484 21.531 1.698 1 88.94 82 THR B O 1
ATOM 1724 N N . PRO B 1 83 ? 15.484 23.578 1.738 1 90.12 83 PRO B N 1
ATOM 1725 C CA . PRO B 1 83 ? 14.219 23.016 2.234 1 90.12 83 PRO B CA 1
ATOM 1726 C C . PRO B 1 83 ? 13.547 22.078 1.23 1 90.12 83 PRO B C 1
ATOM 1728 O O . PRO B 1 83 ? 13.477 22.391 0.04 1 90.12 83 PRO B O 1
ATOM 1731 N N . ARG B 1 84 ? 13.133 20.859 1.7 1 91.62 84 ARG B N 1
ATOM 1732 C CA . ARG B 1 84 ? 12.438 19.859 0.895 1 91.62 84 ARG B CA 1
ATOM 1733 C C . ARG B 1 84 ? 11.227 19.312 1.639 1 91.62 84 ARG B C 1
ATOM 1735 O O . ARG B 1 84 ? 11.062 19.547 2.836 1 91.62 84 ARG B O 1
ATOM 1742 N N . SER B 1 85 ? 10.344 18.703 0.932 1 93.06 85 SER B N 1
ATOM 1743 C CA . SER B 1 85 ? 9.211 18.031 1.555 1 93.06 85 SER B CA 1
ATOM 1744 C C . SER B 1 85 ? 8.898 16.719 0.852 1 93.06 85 SER B C 1
ATOM 1746 O O . SER B 1 85 ? 9.273 16.516 -0.306 1 93.06 85 SER B O 1
ATOM 1748 N N . LYS B 1 86 ? 8.367 15.812 1.592 1 94.25 86 LYS B N 1
ATOM 1749 C CA . LYS B 1 86 ? 7.863 14.547 1.079 1 94.25 86 LYS B CA 1
ATOM 1750 C C . LYS B 1 86 ? 6.453 14.266 1.594 1 94.25 86 LYS B C 1
ATOM 1752 O O . LYS B 1 86 ? 6.172 14.445 2.781 1 94.25 86 LYS B O 1
ATOM 1757 N N . ILE B 1 87 ? 5.625 13.914 0.724 1 96.31 87 ILE B N 1
ATOM 1758 C CA . ILE B 1 87 ? 4.27 13.555 1.123 1 96.31 87 ILE B CA 1
ATOM 1759 C C . ILE B 1 87 ? 4.156 12.039 1.258 1 96.31 87 ILE B C 1
ATOM 1761 O O . ILE B 1 87 ? 4.438 11.305 0.309 1 96.31 87 ILE B O 1
ATOM 1765 N N . PHE B 1 88 ? 3.789 11.656 2.426 1 97 88 PHE B N 1
ATOM 1766 C CA . PHE B 1 88 ? 3.596 10.242 2.744 1 97 88 PHE B CA 1
ATOM 1767 C C . PHE B 1 88 ? 2.125 9.859 2.643 1 97 88 PHE B C 1
ATOM 1769 O O . PHE B 1 88 ? 1.25 10.625 3.057 1 97 88 PHE B O 1
ATOM 1776 N N . PHE B 1 89 ? 1.869 8.758 2.057 1 97.25 89 PHE B N 1
ATOM 1777 C CA . PHE B 1 89 ? 0.568 8.109 2.166 1 97.25 89 PHE B CA 1
ATOM 1778 C C . PHE B 1 89 ? 0.604 6.996 3.203 1 97.25 89 PHE B C 1
ATOM 1780 O O . PHE B 1 89 ? 1.333 6.016 3.041 1 97.25 89 PHE B O 1
ATOM 1787 N N . ILE B 1 90 ? -0.185 7.09 4.191 1 97.12 90 ILE B N 1
ATOM 1788 C CA . ILE B 1 90 ? -0.177 6.176 5.332 1 97.12 90 ILE B CA 1
ATOM 1789 C C . ILE B 1 90 ? -1.407 5.273 5.277 1 97.12 90 ILE B C 1
ATOM 1791 O O . ILE B 1 90 ? -2.537 5.762 5.184 1 97.12 90 ILE B O 1
ATOM 1795 N N . HIS B 1 91 ? -1.135 4.023 5.352 1 95.81 91 HIS B N 1
ATOM 1796 C CA . HIS B 1 91 ? -2.164 3.004 5.516 1 95.81 91 HIS B CA 1
ATOM 1797 C C . HIS B 1 91 ? -2.27 2.555 6.969 1 95.81 91 HIS B C 1
ATOM 1799 O O . HIS B 1 91 ? -1.436 1.782 7.449 1 95.81 91 HIS B O 1
ATOM 1805 N N . TRP B 1 92 ? -3.254 3.078 7.645 1 96.94 92 TRP B N 1
ATOM 1806 C CA . TRP B 1 92 ? -3.486 2.66 9.023 1 96.94 92 TRP B CA 1
ATOM 1807 C C . TRP B 1 92 ? -4.488 1.512 9.086 1 96.94 92 TRP B C 1
ATOM 1809 O O . TRP B 1 92 ? -5.668 1.692 8.773 1 96.94 92 TRP B O 1
ATOM 1819 N N . SER B 1 93 ? -4.031 0.404 9.391 1 94.44 93 SER B N 1
ATOM 1820 C CA . SER B 1 93 ? -4.84 -0.808 9.477 1 94.44 93 SER B CA 1
ATOM 1821 C C . SER B 1 93 ? -4.504 -1.606 10.727 1 94.44 93 SER B C 1
ATOM 1823 O O . SER B 1 93 ? -3.77 -2.594 10.664 1 94.44 93 SER B O 1
ATOM 1825 N N . PRO B 1 94 ? -5.043 -1.195 11.828 1 94.94 94 PRO B N 1
ATOM 1826 C CA . PRO B 1 94 ? -4.695 -1.836 13.102 1 94.94 94 PRO B CA 1
ATOM 1827 C C . PRO B 1 94 ? -5.059 -3.318 13.133 1 94.94 94 PRO B C 1
ATOM 1829 O O . PRO B 1 94 ? -6.035 -3.732 12.508 1 94.94 94 PRO B O 1
ATOM 1832 N N . GLU B 1 95 ? -4.27 -4.02 13.828 1 87.31 95 GLU B N 1
ATOM 1833 C CA . GLU B 1 95 ? -4.461 -5.465 13.93 1 87.31 95 GLU B CA 1
ATOM 1834 C C . GLU B 1 95 ? -5.84 -5.801 14.492 1 87.31 95 GLU B C 1
ATOM 1836 O O . GLU B 1 95 ? -6.43 -6.816 14.133 1 87.31 95 GLU B O 1
ATOM 1841 N N . SER B 1 96 ? -6.348 -4.98 15.312 1 93 96 SER B N 1
ATOM 1842 C CA . SER B 1 96 ? -7.598 -5.234 16.016 1 93 96 SER B CA 1
ATOM 1843 C C . SER B 1 96 ? -8.805 -4.855 15.164 1 93 96 SER B C 1
ATOM 1845 O O . SER B 1 96 ? -9.945 -5.105 15.547 1 93 96 SER B O 1
ATOM 1847 N N . ALA B 1 97 ? -8.539 -4.207 13.969 1 92.94 97 ALA B N 1
ATOM 1848 C CA . ALA B 1 97 ? -9.648 -3.896 13.078 1 92.94 97 ALA B CA 1
ATOM 1849 C C . ALA B 1 97 ? -10.305 -5.172 12.555 1 92.94 97 ALA B C 1
ATOM 1851 O O . ALA B 1 97 ? -9.633 -6.184 12.352 1 92.94 97 ALA B O 1
ATOM 1852 N N . ASP B 1 98 ? -11.578 -5.133 12.336 1 91.06 98 ASP B N 1
ATOM 1853 C CA . ASP B 1 98 ? -12.266 -6.328 11.859 1 91.06 98 ASP B CA 1
ATOM 1854 C C . ASP B 1 98 ? -11.969 -6.582 10.383 1 91.06 98 ASP B C 1
ATOM 1856 O O . ASP B 1 98 ? -11.5 -5.688 9.68 1 91.06 98 ASP B O 1
ATOM 1860 N N . ALA B 1 99 ? -12.195 -7.77 9.977 1 86.81 99 ALA B N 1
ATOM 1861 C CA . ALA B 1 99 ? -11.836 -8.227 8.633 1 86.81 99 ALA B CA 1
ATOM 1862 C C . ALA B 1 99 ? -12.555 -7.41 7.566 1 86.81 99 ALA B C 1
ATOM 1864 O O . ALA B 1 99 ? -11.953 -7.055 6.547 1 86.81 99 ALA B O 1
ATOM 1865 N N . ARG B 1 100 ? -13.781 -7.168 7.797 1 88.62 100 ARG B N 1
ATOM 1866 C CA . ARG B 1 100 ? -14.57 -6.422 6.824 1 88.62 100 ARG B CA 1
ATOM 1867 C C . ARG B 1 100 ? -14 -5.02 6.629 1 88.62 100 ARG B C 1
ATOM 1869 O O . ARG B 1 100 ? -13.898 -4.539 5.496 1 88.62 100 ARG B O 1
ATOM 1876 N N . ASN B 1 101 ? -13.688 -4.406 7.727 1 92.12 101 ASN B N 1
ATOM 1877 C CA . ASN B 1 101 ? -13.062 -3.086 7.684 1 92.12 101 ASN B CA 1
ATOM 1878 C C . ASN B 1 101 ? -11.75 -3.113 6.906 1 92.12 101 ASN B C 1
ATOM 1880 O O . ASN B 1 101 ? -11.547 -2.307 5.996 1 92.12 101 ASN B O 1
ATOM 1884 N N . LYS B 1 102 ? -10.961 -4.031 7.199 1 90.75 102 LYS B N 1
ATOM 1885 C CA . LYS B 1 102 ? -9.664 -4.168 6.531 1 90.75 102 LYS B CA 1
ATOM 1886 C C . LYS B 1 102 ? -9.852 -4.43 5.039 1 90.75 102 LYS B C 1
ATOM 1888 O O . LYS B 1 102 ? -9.133 -3.854 4.211 1 90.75 102 LYS B O 1
ATOM 1893 N N . MET B 1 103 ? -10.852 -5.168 4.723 1 89.69 103 MET B N 1
ATOM 1894 C CA . MET B 1 103 ? -11.125 -5.496 3.326 1 89.69 103 MET B CA 1
ATOM 1895 C C . MET B 1 103 ? -11.539 -4.25 2.549 1 89.69 103 MET B C 1
ATOM 1897 O O . MET B 1 103 ? -11.047 -4.012 1.444 1 89.69 103 MET B O 1
ATOM 1901 N N . LEU B 1 104 ? -12.375 -3.527 3.131 1 90 104 LEU B N 1
ATOM 1902 C CA . LEU B 1 104 ? -12.867 -2.318 2.482 1 90 104 LEU B CA 1
ATOM 1903 C C . LEU B 1 104 ? -11.727 -1.353 2.186 1 90 104 LEU B C 1
ATOM 1905 O O . LEU B 1 104 ? -11.641 -0.803 1.086 1 90 104 LEU B O 1
ATOM 1909 N N . TYR B 1 105 ? -10.883 -1.207 3.092 1 94.31 105 TYR B N 1
ATOM 1910 C CA . TYR B 1 105 ? -9.781 -0.26 2.926 1 94.31 105 TYR B CA 1
ATOM 1911 C C . TYR B 1 105 ? -8.758 -0.788 1.936 1 94.31 105 TYR B C 1
ATOM 1913 O O . TYR B 1 105 ? -8.203 -0.026 1.139 1 94.31 105 TYR B O 1
ATOM 1921 N N . ALA B 1 106 ? -8.492 -2.037 2.016 1 90.19 106 ALA B N 1
ATOM 1922 C CA . ALA B 1 106 ? -7.578 -2.641 1.049 1 90.19 106 ALA B CA 1
ATOM 1923 C C . ALA B 1 106 ? -8.109 -2.486 -0.375 1 90.19 106 ALA B C 1
ATOM 1925 O O . ALA B 1 106 ? -7.34 -2.201 -1.299 1 90.19 106 ALA B O 1
ATOM 1926 N N . SER B 1 107 ? -9.336 -2.549 -0.606 1 88.44 107 SER B N 1
ATOM 1927 C CA . SER B 1 107 ? -9.953 -2.527 -1.929 1 88.44 107 SER B CA 1
ATOM 1928 C C . SER B 1 107 ? -10.141 -1.098 -2.428 1 88.44 107 SER B C 1
ATOM 1930 O O . SER B 1 107 ? -10.344 -0.873 -3.621 1 88.44 107 SER B O 1
ATOM 1932 N N . SER B 1 108 ? -10.062 -0.185 -1.561 1 91.62 108 SER B N 1
ATOM 1933 C CA . SER B 1 108 ? -10.352 1.201 -1.918 1 91.62 108 SER B CA 1
ATOM 1934 C C . SER B 1 108 ? -9.062 2.016 -2.035 1 91.62 108 SER B C 1
ATOM 1936 O O . SER B 1 108 ? -9.086 3.146 -2.523 1 91.62 108 SER B O 1
ATOM 1938 N N . THR B 1 109 ? -8.023 1.478 -1.606 1 92.31 109 THR B N 1
ATOM 1939 C CA . THR B 1 109 ? -6.742 2.168 -1.546 1 92.31 109 THR B CA 1
ATOM 1940 C C . THR B 1 109 ? -6.355 2.709 -2.92 1 92.31 109 THR B C 1
ATOM 1942 O O . THR B 1 109 ? -6.062 3.896 -3.064 1 92.31 109 THR B O 1
ATOM 1945 N N . GLU B 1 110 ? -6.379 1.909 -3.977 1 88.56 110 GLU B N 1
ATOM 1946 C CA . GLU B 1 110 ? -5.918 2.289 -5.309 1 88.56 110 GLU B CA 1
ATOM 1947 C C . GLU B 1 110 ? -6.777 3.408 -5.891 1 88.56 110 GLU B C 1
ATOM 1949 O O . GLU B 1 110 ? -6.258 4.34 -6.508 1 88.56 110 GLU B O 1
ATOM 1954 N N . GLY B 1 111 ? -8.125 3.295 -5.699 1 90.25 111 GLY B N 1
ATOM 1955 C CA . GLY B 1 111 ? -9.016 4.348 -6.168 1 90.25 111 GLY B CA 1
ATOM 1956 C C . GLY B 1 111 ? -8.711 5.699 -5.547 1 90.25 111 GLY B C 1
ATOM 1957 O O . GLY B 1 111 ? -8.719 6.719 -6.238 1 90.25 111 GLY B O 1
ATOM 1958 N N . LEU B 1 112 ? -8.453 5.727 -4.273 1 94.5 112 LEU B N 1
ATOM 1959 C CA . LEU B 1 112 ? -8.109 6.969 -3.59 1 94.5 112 LEU B CA 1
ATOM 1960 C C . LEU B 1 112 ? -6.766 7.5 -4.07 1 94.5 112 LEU B C 1
ATOM 1962 O O . LEU B 1 112 ? -6.645 8.68 -4.41 1 94.5 112 LEU B O 1
ATOM 1966 N N . LYS B 1 113 ? -5.781 6.645 -4.137 1 92.56 113 LYS B N 1
ATOM 1967 C CA . LYS B 1 113 ? -4.426 7.047 -4.5 1 92.56 113 LYS B CA 1
ATOM 1968 C C . LYS B 1 113 ? -4.387 7.652 -5.902 1 92.56 113 LYS B C 1
ATOM 1970 O O . LYS B 1 113 ? -3.623 8.586 -6.16 1 92.56 113 LYS B O 1
ATOM 1975 N N . LYS B 1 114 ? -5.102 7.125 -6.785 1 90.12 114 LYS B N 1
ATOM 1976 C CA . LYS B 1 114 ? -5.152 7.633 -8.156 1 90.12 114 LYS B CA 1
ATOM 1977 C C . LYS B 1 114 ? -5.602 9.094 -8.18 1 90.12 114 LYS B C 1
ATOM 1979 O O . LYS B 1 114 ? -5.199 9.852 -9.07 1 90.12 114 LYS B O 1
ATOM 1984 N N . GLU B 1 115 ? -6.387 9.438 -7.242 1 93.06 115 GLU B N 1
ATOM 1985 C CA . GLU B 1 115 ? -6.898 10.805 -7.18 1 93.06 115 GLU B CA 1
ATOM 1986 C C . GLU B 1 115 ? -5.918 11.727 -6.469 1 93.06 115 GLU B C 1
ATOM 1988 O O . GLU B 1 115 ? -6.035 12.953 -6.555 1 93.06 115 GLU B O 1
ATOM 1993 N N . LEU B 1 116 ? -5.047 11.156 -5.715 1 94.94 116 LEU B N 1
ATOM 1994 C CA . LEU B 1 116 ? -4.078 11.93 -4.941 1 94.94 116 LEU B CA 1
ATOM 1995 C C . LEU B 1 116 ? -2.723 11.961 -5.641 1 94.94 116 LEU B C 1
ATOM 1997 O O . LEU B 1 116 ? -1.788 11.273 -5.219 1 94.94 116 LEU B O 1
ATOM 2001 N N . ASP B 1 117 ? -2.637 12.828 -6.504 1 90.5 117 ASP B N 1
ATOM 2002 C CA . ASP B 1 117 ? -1.414 12.953 -7.289 1 90.5 117 ASP B CA 1
ATOM 2003 C C . ASP B 1 117 ? -0.327 13.68 -6.508 1 90.5 117 ASP B C 1
ATOM 2005 O O . ASP B 1 117 ? -0.538 14.805 -6.043 1 90.5 117 ASP B O 1
ATOM 2009 N N . GLY B 1 118 ? 0.797 13 -6.391 1 91.44 118 GLY B N 1
ATOM 2010 C CA . GLY B 1 118 ? 1.891 13.695 -5.727 1 91.44 118 GLY B CA 1
ATOM 2011 C C . GLY B 1 118 ? 2.408 12.953 -4.504 1 91.44 118 GLY B C 1
ATOM 2012 O O . GLY B 1 118 ? 3.373 13.391 -3.873 1 91.44 118 GLY B O 1
ATOM 2013 N N . VAL B 1 119 ? 1.79 11.852 -4.148 1 94.12 119 VAL B N 1
ATOM 2014 C CA . VAL B 1 119 ? 2.271 11.023 -3.051 1 94.12 119 VAL B CA 1
ATOM 2015 C C . VAL B 1 119 ? 3.6 10.375 -3.434 1 94.12 119 VAL B C 1
ATOM 2017 O O . VAL B 1 119 ? 3.736 9.828 -4.531 1 94.12 119 VAL B O 1
ATOM 2020 N N . GLN B 1 120 ? 4.555 10.453 -2.584 1 90.69 120 GLN B N 1
ATOM 2021 C CA . GLN B 1 120 ? 5.898 10 -2.936 1 90.69 120 GLN B CA 1
ATOM 2022 C C . GLN B 1 120 ? 6.227 8.672 -2.256 1 90.69 120 GLN B C 1
ATOM 2024 O O . GLN B 1 120 ? 6.902 7.824 -2.838 1 90.69 120 GLN B O 1
ATOM 2029 N N . ILE B 1 121 ? 5.715 8.492 -0.996 1 93.06 121 ILE B N 1
ATOM 2030 C CA . ILE B 1 121 ? 6.102 7.316 -0.223 1 93.06 121 ILE B CA 1
ATOM 2031 C C . ILE B 1 121 ? 4.863 6.684 0.412 1 93.06 121 ILE B C 1
ATOM 2033 O O . ILE B 1 121 ? 4.02 7.387 0.975 1 93.06 121 ILE B O 1
ATOM 2037 N N . ASP B 1 122 ? 4.812 5.352 0.377 1 92.19 122 ASP B N 1
ATOM 2038 C CA . ASP B 1 122 ? 3.746 4.59 1.021 1 92.19 122 ASP B CA 1
ATOM 2039 C C . ASP B 1 122 ? 4.234 3.961 2.324 1 92.19 122 ASP B C 1
ATOM 2041 O O . ASP B 1 122 ? 5.262 3.283 2.348 1 92.19 122 ASP B O 1
ATOM 2045 N N . VAL B 1 123 ? 3.438 4.266 3.34 1 92.38 123 VAL B N 1
ATOM 2046 C CA . VAL B 1 123 ? 3.779 3.699 4.641 1 92.38 123 VAL B CA 1
ATOM 2047 C C . VAL B 1 123 ? 2.594 2.91 5.191 1 92.38 123 VAL B C 1
ATOM 2049 O O . VAL B 1 123 ? 1.449 3.365 5.113 1 92.38 123 VAL B O 1
ATOM 2052 N N . GLN B 1 124 ? 2.883 1.768 5.656 1 90.25 124 GLN B N 1
ATOM 2053 C CA . GLN B 1 124 ? 1.876 0.943 6.316 1 90.25 124 GLN B CA 1
ATOM 2054 C C . GLN B 1 124 ? 2.164 0.817 7.812 1 90.25 124 GLN B C 1
ATOM 2056 O O . GLN B 1 124 ? 3.318 0.665 8.219 1 90.25 124 GLN B O 1
ATOM 2061 N N . ALA B 1 125 ? 1.128 0.92 8.555 1 92.25 125 ALA B N 1
ATOM 2062 C CA . ALA B 1 125 ? 1.254 0.777 10 1 92.25 125 ALA B CA 1
ATOM 2063 C C . ALA B 1 125 ? 0.063 0.021 10.586 1 92.25 125 ALA B C 1
ATOM 2065 O O . ALA B 1 125 ? -1.084 0.273 10.211 1 92.25 125 ALA B O 1
ATOM 2066 N N . THR B 1 126 ? 0.347 -0.897 11.477 1 90.56 126 THR B N 1
ATOM 2067 C CA . THR B 1 126 ? -0.701 -1.701 12.102 1 90.56 126 THR B CA 1
ATOM 2068 C C . THR B 1 126 ? -0.793 -1.411 13.594 1 90.56 126 THR B C 1
ATOM 2070 O O . THR B 1 126 ? -1.711 -1.884 14.266 1 90.56 126 THR B O 1
ATOM 2073 N N . ASP B 1 127 ? 0.16 -0.72 14.156 1 91 127 ASP B N 1
ATOM 2074 C CA . ASP B 1 127 ? 0.139 -0.271 15.547 1 91 127 ASP B CA 1
ATOM 2075 C C . ASP B 1 127 ? 0.945 1.015 15.719 1 91 127 ASP B C 1
ATOM 2077 O O . ASP B 1 127 ? 1.629 1.455 14.789 1 91 127 ASP B O 1
ATOM 2081 N N . ALA B 1 128 ? 0.912 1.593 16.844 1 91.94 128 ALA B N 1
ATOM 2082 C CA . ALA B 1 128 ? 1.495 2.902 17.125 1 91.94 128 ALA B CA 1
ATOM 2083 C C . ALA B 1 128 ? 3.014 2.871 16.969 1 91.94 128 ALA B C 1
ATOM 2085 O O . ALA B 1 128 ? 3.627 3.879 16.609 1 91.94 128 ALA B O 1
ATOM 2086 N N . SER B 1 129 ? 3.607 1.754 17.25 1 90.5 129 SER B N 1
ATOM 2087 C CA . SER B 1 129 ? 5.062 1.649 17.172 1 90.5 129 SER B CA 1
ATOM 2088 C C . SER B 1 129 ? 5.543 1.747 15.719 1 90.5 129 SER B C 1
ATOM 2090 O O . SER B 1 129 ? 6.703 2.074 15.469 1 90.5 129 SER B O 1
ATOM 2092 N N . GLU B 1 130 ? 4.668 1.53 14.812 1 89.31 130 GLU B N 1
ATOM 2093 C CA . GLU B 1 130 ? 5.008 1.558 13.391 1 89.31 130 GLU B CA 1
ATOM 2094 C C . GLU B 1 130 ? 4.668 2.91 12.773 1 89.31 130 GLU B C 1
ATOM 2096 O O . GLU B 1 130 ? 4.973 3.154 11.602 1 89.31 130 GLU B O 1
ATOM 2101 N N . LEU B 1 131 ? 4.023 3.73 13.5 1 93.56 131 LEU B N 1
ATOM 2102 C CA . LEU B 1 131 ? 3.633 5.059 13.039 1 93.56 131 LEU B CA 1
ATOM 2103 C C . LEU B 1 131 ? 4.27 6.145 13.898 1 93.56 131 LEU B C 1
ATOM 2105 O O . LEU B 1 131 ? 3.58 6.801 14.68 1 93.56 131 LEU B O 1
ATOM 2109 N N . THR B 1 132 ? 5.559 6.371 13.695 1 94.44 132 THR B N 1
ATOM 2110 C CA . THR B 1 132 ? 6.32 7.387 14.414 1 94.44 132 THR B CA 1
ATOM 2111 C C . THR B 1 132 ? 7.012 8.336 13.438 1 94.44 132 THR B C 1
ATOM 2113 O O . THR B 1 132 ? 7.305 7.953 12.305 1 94.44 132 THR B O 1
ATOM 2116 N N . LEU B 1 133 ? 7.25 9.492 13.945 1 95.06 133 LEU B N 1
ATOM 2117 C CA . LEU B 1 133 ? 7.949 10.477 13.125 1 95.06 133 LEU B CA 1
ATOM 2118 C C . LEU B 1 133 ? 9.336 9.969 12.742 1 95.06 133 LEU B C 1
ATOM 2120 O O . LEU B 1 133 ? 9.805 10.219 11.625 1 95.06 133 LEU B O 1
ATOM 2124 N N . ASP B 1 134 ? 9.984 9.305 13.625 1 93.44 134 ASP B N 1
ATOM 2125 C CA . ASP B 1 134 ? 11.32 8.781 13.375 1 93.44 134 ASP B CA 1
ATOM 2126 C C . ASP B 1 134 ? 11.328 7.828 12.18 1 93.44 134 ASP B C 1
ATOM 2128 O O . ASP B 1 134 ? 12.242 7.852 11.359 1 93.44 134 ASP B O 1
ATOM 2132 N N . ILE B 1 135 ? 10.336 7.051 12.086 1 89.75 135 ILE B N 1
ATOM 2133 C CA . ILE B 1 135 ? 10.227 6.109 10.977 1 89.75 135 ILE B CA 1
ATOM 2134 C C . ILE B 1 135 ? 10.07 6.871 9.664 1 89.75 135 ILE B C 1
ATOM 2136 O O . ILE B 1 135 ? 10.719 6.539 8.672 1 89.75 135 ILE B O 1
ATOM 2140 N N . LEU B 1 136 ? 9.234 7.953 9.609 1 93.19 136 LEU B N 1
ATOM 2141 C CA . LEU B 1 136 ? 9.047 8.734 8.398 1 93.19 136 LEU B CA 1
ATOM 2142 C C . LEU B 1 136 ? 10.328 9.469 8.016 1 93.19 136 LEU B C 1
ATOM 2144 O O . LEU B 1 136 ? 10.68 9.523 6.832 1 93.19 136 LEU B O 1
ATOM 2148 N N . LYS B 1 137 ? 11.016 9.984 9.023 1 93.12 137 LYS B N 1
ATOM 2149 C CA . LYS B 1 137 ? 12.242 10.742 8.773 1 93.12 137 LYS B CA 1
ATOM 2150 C C . LYS B 1 137 ? 13.312 9.852 8.156 1 93.12 137 LYS B C 1
ATOM 2152 O O . LYS B 1 137 ? 14.219 10.344 7.473 1 93.12 137 LYS B O 1
ATOM 2157 N N . ASP B 1 138 ? 13.227 8.578 8.469 1 90.31 138 ASP B N 1
ATOM 2158 C CA . ASP B 1 138 ? 14.195 7.645 7.91 1 90.31 138 ASP B CA 1
ATOM 2159 C C . ASP B 1 138 ? 14.125 7.621 6.383 1 90.31 138 ASP B C 1
ATOM 2161 O O . ASP B 1 138 ? 15.117 7.324 5.715 1 90.31 138 ASP B O 1
ATOM 2165 N N . TYR B 1 139 ? 12.969 7.996 5.875 1 88 139 TYR B N 1
ATOM 2166 C CA . TYR B 1 139 ? 12.789 8 4.43 1 88 139 TYR B CA 1
ATOM 2167 C C . TYR B 1 139 ? 13.375 9.273 3.816 1 88 139 TYR B C 1
ATOM 2169 O O . TYR B 1 139 ? 13.422 9.414 2.592 1 88 139 TYR B O 1
ATOM 2177 N N . THR B 1 140 ? 13.727 10.266 4.551 1 84.25 140 THR B N 1
ATOM 2178 C CA . THR B 1 140 ? 14.195 11.547 4.051 1 84.25 140 THR B CA 1
ATOM 2179 C C . THR B 1 140 ? 15.727 11.586 4.004 1 84.25 140 THR B C 1
ATOM 2181 O O . THR B 1 140 ? 16.312 12.602 3.627 1 84.25 140 THR B O 1
ATOM 2184 N N . THR B 1 141 ? 16.422 10.664 4.57 1 75.06 141 THR B N 1
ATOM 2185 C CA . THR B 1 141 ? 17.875 10.656 4.617 1 75.06 141 THR B CA 1
ATOM 2186 C C . THR B 1 141 ? 18.453 9.898 3.426 1 75.06 141 THR B C 1
ATOM 2188 O O . THR B 1 141 ? 17.828 8.984 2.898 1 75.06 141 THR B O 1
#

Sequence (282 aa):
ANSVSGVAVNEECVKAFQELRADRKHRFVVYKMDDDAQQVVVDKVGALDATFDDLAAAMPADDCRYAVYDLDFVSEDSAGETPRSKIFFIHWSPESADARNKMLYASSTEGLKKELDGVQIDVQATDASELTLDILKDYTTANSVSGVAVNEECVKAFQELRADRKHRFVVYKMDDDAQQVVVDKVGALDATFDDLAAAMPADDCRYAVYDLDFVSEDSAGETPRSKIFFIHWSPESADARNKMLYASSTEGLKKELDGVQIDVQATDASELTLDILKDYTT

Radius of gyration: 18.91 Å; Cα contacts (8 Å, |Δi|>4): 538; chains: 2; bounding box: 55×50×40 Å

Nearest PDB structures (foldseek):
  7rtx-assembly1_A  TM=9.552E-01  e=1.875E-17  Acanthamoeba castellanii
  8oh4-assembly1_I  TM=9.351E-01  e=1.777E-16  Drosophila
  1f7s-assembly1_A  TM=9.294E-01  e=6.961E-17  Arabidopsis thaliana
  1cfy-assembly1_A  TM=9.214E-01  e=7.544E-15  Saccharomyces cerevisiae
  7q8s-assembly1_B  TM=8.614E-01  e=4.149E-12  Leishmania major

pLDDT: mean 91.26, std 11.85, range [24.62, 98.81]

InterPro domains:
  IPR002108 Actin-depolymerising factor homology domain [PF00241] (6-138)
  IPR002108 Actin-depolymerising factor homology domain [PS51263] (6-141)
  IPR002108 Actin-depolymerising factor homology domain [SM00102] (11-141)
  IPR017904 ADF/Cofilin [PTHR11913] (1-138)
  IPR017904 ADF/Cofilin [cd11286] (5-138)
  IPR029006 ADF-H/Gelsolin-like domain superfamily [G3DSA:3.40.20.10] (1-141)

Secondary structure (DSSP, 8-state):
-------EE-HHHHHHHHHHHTS--EEEEEEEE-TTSSEEEEEEEEETT--HHHHHHHS-SSS-EEEEEEEEEEEEETTEEEEEEEEEEEEE--TTS-HHHHHHHHHHHHHHHHHSTT--EEEEESSGGGS-HHHHHGGG-/-------EE-HHHHHHHHHHHTS--EEEEEEEE-TTSSEEEEEEEEETT--HHHHHHHS-SSS-EEEEEEEEEEEEETTEEEEEEEEEEEEE--TTS-HHHHHHHHHHHHHHHHHSTT--EEEEESSGGGS-HHHHHGGG-

Organism: Aegilops tauschii subsp. strangulata (NCBI:txid200361)

Solvent-accessible surface area (backbone atoms only — not comparable to full-atom values): 15616 Å² total; per-residue (Å²): 128,85,69,72,84,57,50,43,66,39,67,64,42,47,51,53,46,45,35,29,71,77,64,60,54,30,24,32,40,31,31,30,67,40,97,80,65,55,31,37,33,69,70,46,74,32,47,58,84,50,51,66,66,57,54,52,68,68,56,53,72,52,42,61,36,40,32,39,38,57,46,75,46,74,44,78,48,98,90,38,81,41,84,44,71,48,32,34,36,37,42,38,48,21,74,69,27,50,69,68,60,52,46,53,51,29,48,30,46,60,61,47,49,71,63,47,80,75,64,56,30,52,43,71,26,46,49,71,88,58,56,43,68,68,64,58,51,60,70,73,107,128,86,70,74,83,60,50,43,67,40,67,63,41,47,50,54,48,44,36,28,71,79,66,60,54,31,24,32,41,31,32,31,68,39,96,79,64,54,30,38,32,70,69,47,73,32,48,60,84,50,52,66,65,59,54,53,68,67,54,53,74,53,42,61,36,40,34,40,38,57,46,75,47,72,44,79,49,97,90,39,80,41,84,44,71,47,33,35,36,37,43,37,48,20,75,68,27,50,69,67,60,52,45,54,50,30,47,29,44,60,61,49,50,71,62,48,80,75,64,57,32,52,43,71,26,46,49,68,88,57,55,42,66,68,64,58,52,60,70,74,108

=== Feature glossary ===
Key to the feature types in this record:

pLDDT. pLDDT is the predicted lDDT-Cα score: AlphaFold's confidence that the local environment of each residue (all inter-atomic distances within 15 Å) is correctly placed. It is a per-residue number between 0 and 100, with higher meaning more reliable.

Radius of gyration, Cα contacts, bounding box. The geometric summary reports three shape descriptors. Rg (radius of gyration) measures how spread out the Cα atoms are about their centre of mass; compact globular proteins have small Rg, elongated or unfolded ones large. Cα contacts (<8 Å, |i−j|>4) count long-range residue pairs in spatial proximity — high for tightly packed folds, near zero for rods or random coil. The bounding-box extents give the protein's footprint along x, y, z in Å.

Backbone torsions (φ/ψ). Backbone dihedral angles. Every residue except chain termini has a φ (preceding-C → N → Cα → C) and a ψ (N → Cα → C → next-N). They are reported in degrees following the IUPAC sign convention. Secondary structure is essentially a statement about which (φ, ψ) basin each residue occupies.

Contact-map, Ramachandran, and PAE plots. Plot images: a contact map (which residues are close in 3D, as an N×N binary image), a Ramachandran scatter (backbone torsion angles, revealing secondary-structure composition at a glance), and — for AlphaFold structures — a PAE heatmap (pairwise prediction confidence).

Predicted aligned error. Predicted Aligned Error (PAE) is an AlphaFold confidence matrix: entry (i, j) is the expected error in the position of residue j, in ångströms, when the prediction is superimposed on the true structure at residue i. Low PAE within a block of residues means that block is internally rigid and well-predicted; high PAE between two blocks means their relative placement is uncertain even if each block individually is confident.

Secondary structure (3-state, P-SEA). Three-state secondary structure (P-SEA) collapses the eight DSSP classes into helix (a), strand (b), and coil (c). P-SEA assigns these from Cα geometry alone — distances and angles — without requiring backbone oxygens, so it works on any Cα trace.

Solvent-accessible surface area. Solvent-accessible surface area (SASA) is the area in Å² traced out by the centre of a 1.4 Å probe sphere (a water molecule) rolled over the protein's van der Waals surface (Shrake–Rupley / Lee–Richards construction). Buried residues have near-zero SASA; fully exposed residues can exceed 200 Å². The total SASA scales roughly with the number of surface residues.

Foldseek 3Di. The Foldseek 3Di string encodes local tertiary geometry as a 20-letter alphabet — one character per residue — derived from the relative positions of nearby Cα atoms. Unlike the amino-acid sequence, 3Di is a direct function of the 3D structure, so two proteins with the same fold have similar 3Di strings even at low sequence identity.

B-factor. For experimental (PDB) structures, the B-factor (temperature factor) quantifies the positional spread of each atom in the crystal — a combination of thermal vibration and static disorder — in units of Å². High B-factors mark flexible loops or poorly resolved regions; low B-factors mark the rigid, well-ordered core.

mmCIF coordinates. The mmCIF block holds the 3D Cartesian coordinates of each backbone atom (N, Cα, C, O) in ångströms. mmCIF is the PDB's canonical archive format — a tagged-loop text representation of the atomic model.

InterPro / GO / CATH / organism. Functional annotations link the protein to curated databases. InterPro entries identify conserved domains and families by matching the sequence against member-database signatures (Pfam, PROSITE, CDD, …). Gene Ontology (GO) terms describe molecular function, biological process, and cellular component in a controlled vocabulary. CATH places the structure in a hierarchical fold classification (Class/Architecture/Topology/Homologous-superfamily). The organism is the source species.

Rendered structure images. Structure images are PyMOL renders from six orthogonal camera directions. Cartoon representation draws helices as coils and strands as arrows; sticks shows the backbone as bonds; surface shows the solvent-excluded envelope. Rainbow coloring maps sequence position to hue (blue→red, N→C); chain coloring assigns a distinct color per polypeptide.

Sequence. This is the polypeptide sequence — one letter per residue, N-terminus first. Length ranges from a few dozen residues for small domains to over a thousand for large multi-domain proteins.

Secondary structure (8-state, DSSP). The SS8 string is DSSP's per-residue secondary-structure call. α-helix (H) means an i→i+4 H-bond ladder; β-strand (E) means the residue participates in a β-sheet; 3₁₀ (G) and π (I) are tighter and wider helices; T/S are turns/bends; '-' is loop.

Nearest PDB structures. Structural nearest neighbors (via Foldseek easy-search vs the PDB). Reported per hit: target PDB id, E-value, and alignment TM-score. A TM-score above ~0.5 is the conventional threshold for 'same fold'.